Protein AF-A0A6C2UFB7-F1 (afdb_monomer_lite)

Structure (mmCIF, N/CA/C/O backbone):
data_AF-A0A6C2UFB7-F1
#
_entry.id   AF-A0A6C2UFB7-F1
#
loop_
_atom_site.group_PDB
_atom_site.id
_atom_site.type_symbol
_atom_site.label_atom_id
_atom_site.label_alt_id
_atom_site.label_comp_id
_atom_site.label_asym_id
_atom_site.label_entity_id
_atom_site.label_seq_id
_atom_site.pdbx_PDB_ins_code
_atom_site.Cartn_x
_atom_site.Cartn_y
_atom_site.Cartn_z
_atom_site.occupancy
_atom_site.B_iso_or_equiv
_atom_site.auth_seq_id
_atom_site.auth_comp_id
_atom_site.auth_asym_id
_atom_site.auth_atom_id
_atom_site.pdbx_PDB_model_num
ATOM 1 N N . MET A 1 1 ? -5.074 34.646 32.928 1.00 31.89 1 MET A N 1
ATOM 2 C CA . MET A 1 1 ? -4.942 34.292 31.498 1.00 31.89 1 MET A CA 1
ATOM 3 C C . MET A 1 1 ? -4.845 32.778 31.393 1.00 31.89 1 MET A C 1
ATOM 5 O O . MET A 1 1 ? -3.862 32.222 31.859 1.00 31.89 1 MET A O 1
ATOM 9 N N . ARG A 1 2 ? -5.889 32.098 30.902 1.00 26.58 2 ARG A N 1
ATOM 10 C CA . ARG A 1 2 ? -5.865 30.643 30.680 1.00 26.58 2 ARG A CA 1
ATOM 11 C C . ARG A 1 2 ? -5.324 30.384 29.274 1.00 26.58 2 ARG A C 1
ATOM 13 O O . ARG A 1 2 ? -5.987 30.737 28.301 1.00 26.58 2 ARG A O 1
ATOM 20 N N . SER A 1 3 ? -4.133 29.805 29.176 1.00 24.70 3 SER A N 1
ATOM 21 C CA . SER A 1 3 ? -3.568 29.304 27.924 1.00 24.70 3 SER A CA 1
ATOM 22 C C . SER A 1 3 ? -4.479 28.207 27.365 1.00 24.70 3 SER A C 1
ATOM 24 O O . SER A 1 3 ? -4.673 27.167 27.989 1.00 24.70 3 SER A O 1
ATOM 26 N N . HIS A 1 4 ? -5.093 28.454 26.210 1.00 28.92 4 HIS A N 1
ATOM 27 C CA . HIS A 1 4 ? -5.853 27.437 25.487 1.00 28.92 4 HIS A CA 1
ATOM 28 C C . HIS A 1 4 ? -4.870 26.681 24.590 1.00 28.92 4 HIS A C 1
ATOM 30 O O . HIS A 1 4 ? -4.412 27.208 23.578 1.00 28.92 4 HIS A O 1
ATOM 36 N N . LEU A 1 5 ? -4.492 25.469 25.000 1.00 26.55 5 LEU A N 1
ATOM 37 C CA . LEU A 1 5 ? -3.708 24.547 24.179 1.00 26.55 5 LEU A CA 1
ATOM 38 C C . LEU A 1 5 ? -4.599 24.030 23.041 1.00 26.55 5 LEU A C 1
ATOM 40 O O . LEU A 1 5 ? -5.585 23.333 23.282 1.00 26.55 5 LEU A O 1
ATOM 44 N N . ALA A 1 6 ? -4.262 24.389 21.802 1.00 26.56 6 ALA A N 1
ATOM 45 C CA . ALA A 1 6 ? -4.861 23.790 20.617 1.00 26.56 6 ALA A CA 1
ATOM 46 C C . ALA A 1 6 ? -4.548 22.285 20.596 1.00 26.56 6 ALA A C 1
ATOM 48 O O . ALA A 1 6 ? -3.417 21.868 20.844 1.00 26.56 6 ALA A O 1
ATOM 49 N N . SER A 1 7 ? -5.565 21.470 20.332 1.00 32.34 7 SER A N 1
ATOM 50 C CA . SER A 1 7 ? -5.446 20.011 20.311 1.00 32.34 7 SER A CA 1
ATOM 51 C C . SER A 1 7 ? -5.212 19.548 18.881 1.00 32.34 7 SER A C 1
ATOM 53 O O . SER A 1 7 ? -6.069 19.743 18.024 1.00 32.34 7 SER A O 1
ATOM 55 N N . VAL A 1 8 ? -4.054 18.947 18.613 1.00 30.77 8 VAL A N 1
ATOM 56 C CA . VAL A 1 8 ? -3.734 18.361 17.306 1.00 30.77 8 VAL A CA 1
ATOM 57 C C . VAL A 1 8 ? -4.047 16.869 17.370 1.00 30.77 8 VAL A C 1
ATOM 59 O O . VAL A 1 8 ? -3.388 16.131 18.099 1.00 30.77 8 VAL A O 1
ATOM 62 N N . LEU A 1 9 ? -5.064 16.424 16.631 1.00 32.81 9 LEU A N 1
ATOM 63 C CA . LEU A 1 9 ? -5.302 15.003 16.385 1.00 32.81 9 LEU A CA 1
ATOM 64 C C . LEU A 1 9 ? -4.500 14.601 15.145 1.00 32.81 9 LEU A C 1
ATOM 66 O O . LEU A 1 9 ? -4.899 14.880 14.020 1.00 32.81 9 LEU A O 1
ATOM 70 N N . GLU A 1 10 ? -3.355 13.955 15.339 1.00 32.19 10 GLU A N 1
ATOM 71 C CA . GLU A 1 10 ? -2.548 13.467 14.222 1.00 32.19 10 GLU A CA 1
ATOM 72 C C . GLU A 1 10 ? -3.034 12.073 13.794 1.00 32.19 10 GLU A C 1
ATOM 74 O O . GLU A 1 10 ? -2.618 11.050 14.339 1.00 32.19 10 GLU A O 1
ATOM 79 N N . LEU A 1 11 ? -3.937 12.023 12.813 1.00 34.50 11 LEU A N 1
ATOM 80 C CA . LEU A 1 11 ? -4.310 10.772 12.153 1.00 34.50 11 LEU A CA 1
ATOM 81 C C . LEU A 1 11 ? -3.267 10.421 11.096 1.00 34.50 11 LEU A C 1
ATOM 83 O O . LEU A 1 11 ? -3.132 11.094 10.075 1.00 34.50 11 LEU A O 1
ATOM 87 N N . ARG A 1 12 ? -2.516 9.345 11.338 1.00 39.00 12 ARG A N 1
ATOM 88 C CA . ARG A 1 12 ? -1.539 8.828 10.375 1.00 39.00 12 ARG A CA 1
ATOM 89 C C . ARG A 1 12 ? -2.189 7.799 9.462 1.00 39.00 12 ARG A C 1
ATOM 91 O O . ARG A 1 12 ? -2.199 6.606 9.764 1.00 39.00 12 ARG A O 1
ATOM 98 N N . PHE A 1 13 ? -2.680 8.264 8.319 1.00 36.12 13 PHE A N 1
ATOM 99 C CA . PHE A 1 13 ? -3.047 7.386 7.212 1.00 36.12 13 PHE A CA 1
ATOM 100 C C . PHE A 1 13 ? -1.783 6.913 6.493 1.00 36.12 13 PHE A C 1
ATOM 102 O O . PHE A 1 13 ? -0.879 7.695 6.197 1.00 36.12 13 PHE A O 1
ATOM 109 N N . HIS A 1 14 ? -1.701 5.615 6.229 1.00 41.59 14 HIS A N 1
ATOM 110 C CA . HIS A 1 14 ? -0.555 5.013 5.562 1.00 41.59 14 HIS A CA 1
ATOM 111 C C . HIS A 1 14 ? -0.976 4.612 4.149 1.00 41.59 14 HIS A C 1
ATOM 113 O O . HIS A 1 14 ? -1.884 3.806 3.994 1.00 41.59 14 HIS A O 1
ATOM 119 N N . SER A 1 15 ? -0.340 5.193 3.129 1.00 33.25 15 SER A N 1
ATOM 120 C CA . SER A 1 15 ? -0.584 4.867 1.716 1.00 33.25 15 SER A CA 1
ATOM 121 C C . SER A 1 15 ? 0.399 3.802 1.224 1.00 33.25 15 SER A C 1
ATOM 123 O O . SER A 1 15 ? 1.555 3.789 1.642 1.00 33.25 15 SER A O 1
ATOM 125 N N . LEU A 1 16 ? -0.019 2.947 0.286 1.00 41.50 16 LEU A N 1
ATOM 126 C CA . LEU A 1 16 ? 0.893 2.044 -0.433 1.00 41.50 16 LEU A CA 1
ATOM 127 C C . LEU A 1 16 ? 1.878 2.786 -1.337 1.00 41.50 16 LEU A C 1
ATOM 129 O O . LEU A 1 16 ? 2.967 2.273 -1.589 1.00 41.50 16 LEU A O 1
ATOM 133 N N . GLN A 1 17 ? 1.552 4.007 -1.780 1.00 34.41 17 GLN A N 1
ATOM 134 C CA . GLN A 1 17 ? 2.517 4.845 -2.503 1.00 34.41 17 GLN A CA 1
ATOM 135 C C . GLN A 1 17 ? 3.747 5.134 -1.646 1.00 34.41 17 GLN A C 1
ATOM 137 O O . GLN A 1 17 ? 4.841 5.246 -2.187 1.00 34.41 17 GLN A O 1
ATOM 142 N N . ASN A 1 18 ? 3.609 5.144 -0.319 1.00 31.91 18 ASN A N 1
ATOM 143 C CA . ASN A 1 18 ? 4.726 5.371 0.583 1.00 31.91 18 ASN A CA 1
ATOM 144 C C . ASN A 1 18 ? 5.717 4.198 0.602 1.00 31.91 18 ASN A C 1
ATOM 146 O O . ASN A 1 18 ? 6.882 4.440 0.845 1.00 31.91 18 ASN A O 1
ATOM 150 N N . ALA A 1 19 ? 5.364 2.959 0.247 1.00 31.28 19 ALA A N 1
ATOM 151 C CA . ALA A 1 19 ? 6.396 1.916 0.112 1.00 31.28 19 ALA A CA 1
ATOM 152 C C . ALA A 1 19 ? 7.361 2.195 -1.067 1.00 31.28 19 ALA A C 1
ATOM 154 O O . ALA A 1 19 ? 8.543 1.857 -1.000 1.00 31.28 19 ALA A O 1
ATOM 155 N N . ALA A 1 20 ? 6.879 2.877 -2.115 1.00 29.92 20 ALA A N 1
ATOM 156 C CA . ALA A 1 20 ? 7.702 3.359 -3.226 1.00 29.92 20 ALA A CA 1
ATOM 157 C C . ALA A 1 20 ? 8.306 4.759 -2.970 1.00 29.92 20 ALA A C 1
ATOM 159 O O . ALA A 1 20 ? 9.407 5.033 -3.435 1.00 29.92 20 ALA A O 1
ATOM 160 N N . CYS A 1 21 ? 7.618 5.629 -2.218 1.00 26.38 21 CYS A N 1
ATOM 161 C CA . CYS A 1 21 ? 7.988 7.037 -2.019 1.00 26.38 21 CYS A CA 1
ATOM 162 C C . CYS A 1 21 ? 8.807 7.310 -0.737 1.00 26.38 21 CYS A C 1
ATOM 164 O O . CYS A 1 21 ? 9.630 8.222 -0.736 1.00 26.38 21 CYS A O 1
ATOM 166 N N . VAL A 1 22 ? 8.692 6.482 0.316 1.00 30.08 22 VAL A N 1
ATOM 167 C CA . VAL A 1 22 ? 9.412 6.648 1.611 1.00 30.08 22 VAL A CA 1
ATOM 168 C C . VAL A 1 22 ? 10.928 6.597 1.447 1.00 30.08 22 VAL A C 1
ATOM 170 O O . VAL A 1 22 ? 11.661 7.092 2.294 1.00 30.08 22 VAL A O 1
ATOM 173 N N . LYS A 1 23 ? 11.421 6.061 0.330 1.00 35.19 23 LYS A N 1
ATOM 174 C CA . LYS A 1 23 ? 12.850 6.043 -0.002 1.00 35.19 23 LYS A CA 1
ATOM 175 C C . LYS A 1 23 ? 13.367 7.380 -0.560 1.00 35.19 23 LYS A C 1
ATOM 177 O O . LYS A 1 23 ? 14.571 7.526 -0.729 1.00 35.19 23 LYS A O 1
ATOM 182 N N . SER A 1 24 ? 12.483 8.346 -0.833 1.00 25.88 24 SER A N 1
ATOM 183 C CA . SER A 1 24 ? 12.812 9.669 -1.391 1.00 25.88 24 SER A CA 1
ATOM 184 C C . SER A 1 24 ? 12.579 10.847 -0.432 1.00 25.88 24 SER A C 1
ATOM 186 O O . SER A 1 24 ? 13.078 11.945 -0.686 1.00 25.88 24 SER A O 1
ATOM 188 N N . ASP A 1 25 ? 11.878 10.624 0.686 1.00 25.19 25 ASP A N 1
ATOM 189 C CA . ASP A 1 25 ? 11.476 11.686 1.621 1.00 25.19 25 ASP A CA 1
ATOM 190 C C . ASP A 1 25 ? 12.668 12.360 2.343 1.00 25.19 25 ASP A C 1
ATOM 192 O O . ASP A 1 25 ? 12.552 13.507 2.784 1.00 25.19 25 ASP A O 1
ATOM 196 N N . ASP A 1 26 ? 13.843 11.719 2.386 1.00 28.55 26 ASP A N 1
ATOM 197 C CA . ASP A 1 26 ? 15.049 12.251 3.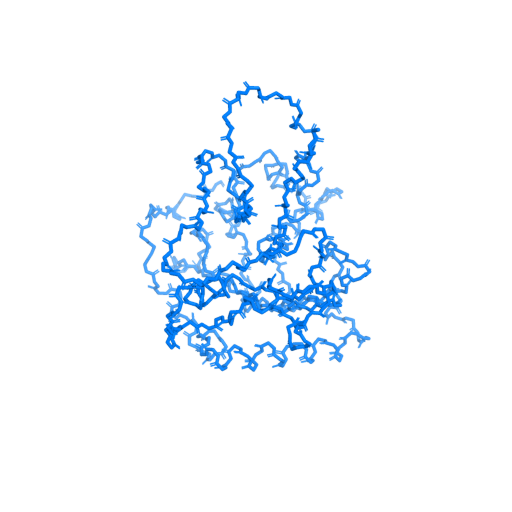047 1.00 28.55 26 ASP A CA 1
ATOM 198 C C . ASP A 1 26 ? 15.767 13.383 2.284 1.00 28.55 26 ASP A C 1
ATOM 200 O O . ASP A 1 26 ? 16.648 14.033 2.844 1.00 28.55 26 ASP A O 1
ATOM 204 N N . LEU A 1 27 ? 15.380 13.703 1.042 1.00 27.89 27 LEU A N 1
ATOM 205 C CA . LEU A 1 27 ? 15.993 14.813 0.288 1.00 27.89 27 LEU A CA 1
ATOM 206 C C . LEU A 1 27 ? 15.242 16.150 0.420 1.00 27.89 27 LEU A C 1
ATOM 208 O O . LEU A 1 27 ? 15.863 17.210 0.332 1.00 27.89 27 LEU A O 1
ATOM 212 N N . ASN A 1 28 ? 13.931 16.134 0.683 1.00 25.06 28 ASN A N 1
ATOM 213 C CA . ASN A 1 28 ? 13.095 17.347 0.670 1.00 25.06 28 ASN A CA 1
ATOM 214 C C . ASN A 1 28 ? 12.938 18.036 2.037 1.00 25.06 28 ASN A C 1
ATOM 216 O O . ASN A 1 28 ? 12.480 19.179 2.102 1.00 25.06 28 ASN A O 1
ATOM 220 N N . SER A 1 29 ? 13.338 17.387 3.133 1.00 25.09 29 SER A N 1
ATOM 221 C CA . SER A 1 29 ? 13.209 17.942 4.490 1.00 25.09 29 SER A CA 1
ATOM 222 C C . SER A 1 29 ? 14.189 19.091 4.792 1.00 25.09 29 SER A C 1
ATOM 224 O O . SER A 1 29 ? 14.026 19.789 5.791 1.00 25.09 29 SER A O 1
ATOM 226 N N . SER A 1 30 ? 15.164 19.352 3.913 1.00 24.92 30 SER A N 1
ATOM 227 C CA . SER A 1 30 ? 16.234 20.336 4.141 1.00 24.92 30 SER A CA 1
ATOM 228 C C . SER A 1 30 ? 15.943 21.771 3.661 1.00 24.92 30 SER A C 1
ATOM 230 O O . SER A 1 30 ? 16.747 22.660 3.936 1.00 24.92 30 SER A O 1
ATOM 232 N N . ILE A 1 31 ? 14.812 22.051 2.986 1.00 26.14 31 ILE A N 1
ATOM 233 C CA . ILE A 1 31 ? 14.630 23.335 2.261 1.00 26.14 31 ILE A CA 1
ATOM 234 C C . ILE A 1 31 ? 13.503 24.256 2.775 1.00 26.14 31 ILE A C 1
ATOM 236 O O . ILE A 1 31 ? 13.521 25.449 2.482 1.00 26.14 31 ILE A O 1
ATOM 240 N N . SER A 1 32 ? 12.564 23.816 3.616 1.00 24.12 32 SER A N 1
ATOM 241 C CA . SER A 1 32 ? 11.437 24.684 4.013 1.00 24.12 32 SER A CA 1
ATOM 242 C C . SER A 1 32 ? 11.531 25.205 5.451 1.00 24.12 32 SER A C 1
ATOM 244 O O . SER A 1 32 ? 10.769 24.799 6.325 1.00 24.12 32 SER A O 1
ATOM 246 N N . SER A 1 33 ? 12.415 26.178 5.694 1.00 25.02 33 SER A N 1
ATOM 247 C CA . SER A 1 33 ? 12.250 27.106 6.821 1.00 25.02 33 SER A CA 1
ATOM 248 C C . SER A 1 33 ? 12.234 28.544 6.304 1.00 25.02 33 SER A C 1
ATOM 250 O O . SER A 1 33 ? 13.261 29.055 5.866 1.00 25.02 33 SER A O 1
ATOM 252 N N . ARG A 1 34 ? 11.054 29.188 6.315 1.00 23.39 34 ARG A N 1
ATOM 253 C CA . ARG A 1 34 ? 10.839 30.620 6.624 1.00 23.39 34 ARG A CA 1
ATOM 254 C C . ARG A 1 34 ? 9.425 31.099 6.258 1.00 23.39 34 ARG A C 1
ATOM 256 O O . ARG A 1 34 ? 9.029 31.070 5.104 1.00 23.39 34 ARG A O 1
ATOM 263 N N . ARG A 1 35 ? 8.800 31.698 7.281 1.00 24.16 35 ARG A N 1
ATOM 264 C CA . ARG A 1 35 ? 7.816 32.802 7.290 1.00 24.16 35 ARG A CA 1
ATOM 265 C C . ARG A 1 35 ? 6.425 32.579 6.681 1.00 24.16 35 ARG A C 1
ATOM 267 O O . ARG A 1 35 ? 6.260 32.479 5.477 1.00 24.16 35 ARG A O 1
ATOM 274 N N . SER A 1 36 ? 5.418 32.786 7.530 1.00 22.95 36 SER A N 1
ATOM 275 C CA . SE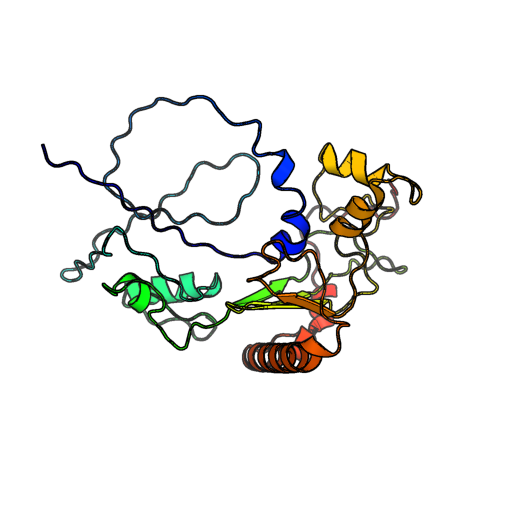R A 1 36 ? 4.267 33.639 7.214 1.00 22.95 36 SER A CA 1
ATOM 276 C C . SER A 1 36 ? 3.594 34.086 8.513 1.00 22.95 36 SER A C 1
ATOM 278 O O . SER A 1 36 ? 3.205 33.269 9.342 1.00 22.95 36 SER A O 1
ATOM 280 N N . SER A 1 37 ? 3.509 35.400 8.692 1.00 24.91 37 SER A N 1
ATOM 281 C CA . SER A 1 37 ? 2.702 36.094 9.690 1.00 24.91 37 SER A CA 1
ATOM 282 C C . SER A 1 37 ? 1.439 36.612 9.007 1.00 24.91 37 SER A C 1
ATOM 284 O O . SER A 1 37 ? 1.533 37.452 8.117 1.00 24.91 37 SER A O 1
ATOM 286 N N . SER A 1 38 ? 0.271 36.135 9.431 1.00 20.77 38 SER A N 1
ATOM 287 C CA . SER A 1 38 ? -1.018 36.819 9.267 1.00 20.77 38 SER A CA 1
ATOM 288 C C . SER A 1 38 ? -1.990 36.293 10.325 1.00 20.77 38 SER A C 1
ATOM 290 O O . SER A 1 38 ? -2.096 35.091 10.553 1.00 20.77 38 SER A O 1
ATOM 292 N N . VAL A 1 39 ? -2.609 37.224 11.047 1.00 24.53 39 VAL A N 1
ATOM 293 C CA . VAL A 1 39 ? -3.497 36.978 12.185 1.00 24.53 39 VAL A CA 1
ATOM 294 C C . VAL A 1 39 ? -4.908 36.751 11.651 1.00 24.53 39 VAL A C 1
ATOM 296 O O . VAL A 1 39 ? -5.508 37.674 11.113 1.00 24.53 39 VAL A O 1
ATOM 299 N N . TYR A 1 40 ? -5.429 35.538 11.825 1.00 20.83 40 TYR A N 1
ATOM 300 C CA . TYR A 1 40 ? -6.863 35.252 11.841 1.00 20.83 40 TYR A CA 1
ATOM 301 C C . TYR A 1 40 ? -7.140 34.357 13.051 1.00 20.83 40 TYR A C 1
ATOM 303 O O . TYR A 1 40 ? -6.557 33.285 13.203 1.00 20.83 40 TYR A O 1
ATOM 311 N N . GLU A 1 41 ? -7.975 34.853 13.956 1.00 23.55 41 GLU A N 1
ATOM 312 C CA . GLU A 1 41 ? -8.304 34.223 15.231 1.00 23.55 41 GLU A CA 1
ATOM 313 C C . GLU A 1 41 ? -9.334 33.103 15.002 1.00 23.55 41 GLU A C 1
ATOM 315 O O . GLU A 1 41 ? -10.527 33.356 14.851 1.00 23.55 41 GLU A O 1
ATOM 320 N N . ALA A 1 42 ? -8.865 31.851 14.937 1.00 24.14 42 ALA A N 1
ATOM 321 C CA . ALA A 1 42 ? -9.701 30.654 14.852 1.00 24.14 42 ALA A CA 1
ATOM 322 C C . ALA A 1 42 ? -9.659 29.874 16.181 1.00 24.14 42 ALA A C 1
ATOM 324 O O . ALA A 1 42 ? -8.592 29.511 16.680 1.00 24.14 42 ALA A O 1
ATOM 325 N N . ARG A 1 43 ? -10.840 29.635 16.767 1.00 23.48 43 ARG A N 1
ATOM 326 C CA . ARG A 1 43 ? -11.076 28.796 17.962 1.00 23.48 43 ARG A CA 1
ATOM 327 C C . ARG A 1 43 ? -10.757 27.309 17.675 1.00 23.48 43 ARG A C 1
ATOM 329 O O . ARG A 1 43 ? -10.698 26.938 16.505 1.00 23.48 43 ARG A O 1
ATOM 336 N N . PRO A 1 44 ? -10.504 26.460 18.698 1.00 27.97 44 PRO A N 1
ATOM 337 C CA . PRO A 1 44 ? -9.764 25.207 18.523 1.00 27.97 44 PRO A CA 1
ATOM 338 C C . PRO A 1 44 ? -10.531 24.198 17.658 1.00 27.97 44 PRO A C 1
ATOM 340 O O . PRO A 1 44 ? -11.551 23.660 18.078 1.00 27.97 44 PRO A O 1
ATOM 343 N N . GLY A 1 45 ? -10.015 23.948 16.454 1.00 28.61 45 GLY A N 1
ATOM 344 C CA . GLY A 1 45 ? -10.497 22.931 15.523 1.00 28.61 45 GLY A CA 1
ATOM 345 C C . GLY A 1 45 ? -9.606 21.689 15.537 1.00 28.61 45 GLY A C 1
ATOM 346 O O . GLY A 1 45 ? -8.386 21.788 15.662 1.00 28.61 45 GLY A O 1
ATOM 347 N N . VAL A 1 46 ? -10.223 20.515 15.397 1.00 34.38 46 VAL A N 1
ATOM 348 C CA . VAL A 1 46 ? -9.527 19.251 15.130 1.00 34.38 46 VAL A CA 1
ATOM 349 C C . VAL A 1 46 ? -9.059 19.278 13.675 1.00 34.38 46 VAL A C 1
ATOM 351 O O . VAL A 1 46 ? -9.873 19.331 12.757 1.00 34.38 46 VAL A O 1
ATOM 354 N N . VAL A 1 47 ? -7.745 19.273 13.454 1.00 27.66 47 VAL A N 1
ATOM 355 C CA . VAL A 1 47 ? -7.159 19.277 12.106 1.00 27.66 47 VAL A CA 1
ATOM 356 C C . VAL A 1 47 ? -6.994 17.838 11.627 1.00 27.66 47 VAL A C 1
ATOM 358 O O . VAL A 1 47 ? -6.184 17.096 12.172 1.00 27.66 47 VAL A O 1
ATOM 361 N N . PHE A 1 48 ? -7.732 17.455 10.587 1.00 29.62 48 PHE A N 1
ATOM 362 C CA . PHE A 1 48 ? -7.479 16.230 9.830 1.00 29.62 48 PHE A CA 1
ATOM 363 C C . PHE A 1 48 ? -6.568 16.576 8.646 1.00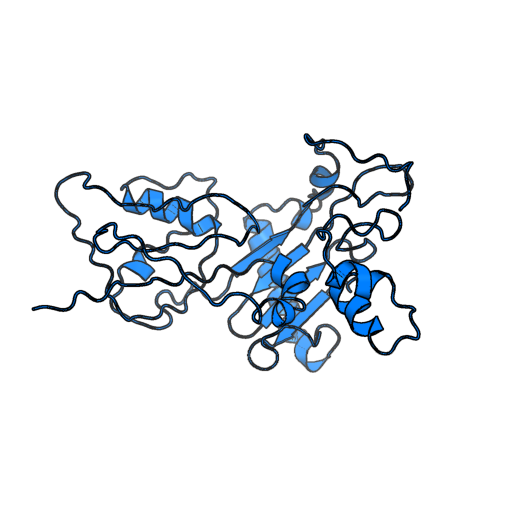 29.62 48 PHE A C 1
ATOM 365 O O . PHE A 1 48 ? -6.898 17.458 7.858 1.00 29.62 48 PHE A O 1
ATOM 372 N N . SER A 1 49 ? -5.424 15.901 8.513 1.00 23.08 49 SER A N 1
ATOM 373 C CA . SER A 1 49 ? -4.555 16.027 7.337 1.00 23.08 49 SER A CA 1
ATOM 374 C C . SER A 1 49 ? -4.737 14.799 6.448 1.00 23.08 49 SER A C 1
ATOM 376 O O . SER A 1 49 ? -4.509 13.673 6.890 1.00 23.08 49 SER A O 1
ATOM 378 N N . PHE A 1 50 ? -5.166 15.014 5.205 1.00 25.91 50 PHE A N 1
ATOM 379 C CA . PHE A 1 50 ? -5.281 13.980 4.177 1.00 25.91 50 PHE A CA 1
ATOM 380 C C . PHE A 1 50 ? -4.227 14.228 3.091 1.00 25.91 50 PHE A C 1
ATOM 382 O O . PHE A 1 50 ? -3.991 15.372 2.726 1.00 25.91 50 PHE A O 1
ATOM 389 N N . VAL A 1 51 ? -3.593 13.134 2.647 1.00 25.83 51 VAL A N 1
ATOM 390 C CA . VAL A 1 51 ? -2.643 12.950 1.526 1.00 25.83 51 VAL A CA 1
ATOM 391 C C . VAL A 1 51 ? -1.981 14.213 0.942 1.00 25.83 51 VAL A C 1
ATOM 393 O O . VAL A 1 51 ? -2.614 15.059 0.319 1.00 25.83 51 VAL A O 1
ATOM 396 N N . SER A 1 52 ? -0.649 14.249 1.049 1.00 26.23 52 SER A N 1
ATOM 397 C CA . SER A 1 52 ? 0.235 15.230 0.412 1.00 26.23 52 SER A CA 1
ATOM 398 C C . SER A 1 52 ? 0.118 15.185 -1.119 1.00 26.23 52 SER A C 1
ATOM 400 O O . SER A 1 52 ? 0.548 14.220 -1.748 1.00 26.23 52 SER A O 1
ATOM 402 N N . ILE A 1 53 ? -0.444 16.240 -1.711 1.00 26.61 53 ILE A N 1
ATOM 403 C CA . ILE A 1 53 ? -0.270 16.605 -3.123 1.00 26.61 53 ILE A CA 1
ATOM 404 C C . ILE A 1 53 ? 0.662 17.824 -3.129 1.00 26.61 53 ILE A C 1
ATOM 406 O O . ILE A 1 53 ? 0.347 18.817 -2.462 1.00 26.61 53 ILE A O 1
ATOM 410 N N . PRO A 1 54 ? 1.804 17.810 -3.839 1.00 31.20 54 PRO A N 1
ATOM 411 C CA . PRO A 1 54 ? 2.599 19.013 -3.974 1.00 31.20 54 PRO A CA 1
ATOM 412 C C . PRO A 1 54 ? 1.877 19.979 -4.918 1.00 31.20 54 PRO A C 1
ATOM 414 O O . PRO A 1 54 ? 1.466 19.623 -6.017 1.00 31.20 54 PRO A O 1
ATOM 417 N N . ASN A 1 55 ? 1.806 21.230 -4.473 1.00 29.41 55 ASN A N 1
ATOM 418 C CA . ASN A 1 55 ? 1.298 22.421 -5.151 1.00 29.41 55 ASN A CA 1
ATOM 419 C C . ASN A 1 55 ? -0.212 22.693 -5.111 1.00 29.41 55 ASN A C 1
ATOM 421 O O . ASN A 1 55 ? -1.020 22.112 -5.823 1.00 29.41 55 ASN A O 1
ATOM 425 N N . LYS A 1 56 ? -0.498 23.775 -4.370 1.00 28.58 56 LYS A N 1
ATOM 426 C CA . LYS A 1 56 ? -1.632 24.693 -4.501 1.00 28.58 56 LYS A CA 1
ATOM 427 C C . LYS A 1 56 ? -3.005 24.038 -4.429 1.00 28.58 56 LYS A C 1
ATOM 429 O O . LYS A 1 56 ? -3.636 23.870 -5.455 1.00 28.58 56 LYS A O 1
ATOM 434 N N . LEU A 1 57 ? -3.516 23.865 -3.213 1.00 25.30 57 LEU A N 1
ATOM 435 C CA . LEU A 1 57 ? -4.903 24.186 -2.869 1.00 25.30 57 LEU A CA 1
ATOM 436 C C . LEU A 1 57 ? -4.946 24.515 -1.369 1.00 25.30 57 LEU A C 1
ATOM 438 O O . LEU A 1 57 ? -4.444 23.774 -0.528 1.00 25.30 57 LEU A O 1
ATOM 442 N N . SER A 1 58 ? -5.452 25.706 -1.064 1.00 27.95 58 SER A N 1
ATOM 443 C CA . SER A 1 58 ? -5.666 26.243 0.279 1.00 27.95 58 SER A CA 1
ATOM 444 C C . SER A 1 58 ? -6.552 25.317 1.114 1.00 27.95 58 SER A C 1
ATOM 446 O O . SER A 1 58 ? -7.539 24.789 0.607 1.00 27.95 58 SER A O 1
ATOM 448 N N . GLY A 1 59 ? -6.188 25.143 2.387 1.00 24.55 59 GLY A N 1
ATOM 449 C CA . GLY A 1 59 ? -6.802 24.192 3.310 1.00 24.55 59 GLY A CA 1
ATOM 450 C C . GLY A 1 59 ? -8.318 24.329 3.451 1.00 24.55 59 GLY A C 1
ATOM 451 O O . GLY A 1 59 ? -8.857 25.430 3.539 1.00 24.55 59 GLY A O 1
ATOM 452 N N . ILE A 1 60 ? -8.987 23.180 3.520 1.00 22.97 60 ILE A N 1
ATOM 453 C CA . ILE A 1 60 ? -10.391 23.057 3.910 1.00 22.97 60 ILE A CA 1
ATOM 454 C C . ILE A 1 60 ? -10.396 22.538 5.350 1.00 22.97 60 ILE A C 1
ATOM 456 O O . ILE A 1 60 ? -9.960 21.419 5.614 1.00 22.97 60 ILE A O 1
ATOM 460 N N . GLY A 1 61 ? -10.834 23.376 6.289 1.00 23.48 61 GLY A N 1
ATOM 461 C CA . GLY A 1 61 ? -11.079 22.985 7.676 1.00 23.48 61 GLY A CA 1
ATOM 462 C C . GLY A 1 61 ? -12.504 22.459 7.830 1.00 23.48 61 GLY A C 1
ATOM 463 O O . GLY A 1 61 ? -13.447 23.115 7.394 1.00 23.48 61 GLY A O 1
ATOM 464 N N . LEU A 1 62 ? -12.668 21.292 8.454 1.00 27.69 62 LEU A N 1
ATOM 465 C CA . LEU A 1 62 ? -13.979 20.784 8.849 1.00 27.69 62 LEU A CA 1
ATOM 466 C C . LEU A 1 62 ? -14.322 21.363 10.231 1.00 27.69 62 LEU A C 1
ATOM 468 O O . LEU A 1 62 ? -13.685 21.021 11.226 1.00 27.69 62 LEU A O 1
ATOM 472 N N . ALA A 1 63 ? -15.299 22.265 10.291 1.00 26.38 63 ALA A N 1
ATOM 473 C CA . ALA A 1 63 ? -15.896 22.728 11.539 1.00 26.38 63 ALA A CA 1
ATOM 474 C C . ALA A 1 63 ? -17.202 21.957 11.766 1.00 26.38 63 ALA A C 1
ATOM 476 O O . ALA A 1 63 ? -18.092 21.987 10.918 1.00 26.38 63 ALA A O 1
ATOM 477 N N . ALA A 1 64 ? -17.313 21.259 12.897 1.00 26.98 64 ALA A N 1
ATOM 478 C CA . ALA A 1 64 ? -18.590 20.723 13.352 1.00 26.98 64 ALA A CA 1
ATOM 479 C C . ALA A 1 64 ? -19.436 21.890 13.889 1.00 26.98 64 ALA A C 1
ATOM 481 O O . ALA A 1 64 ? -19.001 22.592 14.804 1.00 26.98 64 ALA A O 1
ATOM 482 N N . TYR A 1 65 ? -20.609 22.116 13.299 1.00 24.94 65 TYR A N 1
ATOM 483 C CA . TYR A 1 65 ? -21.607 23.067 13.791 1.00 24.94 65 TYR A CA 1
ATOM 484 C C . TYR A 1 65 ? -22.704 22.329 14.563 1.00 24.94 65 TYR A C 1
ATOM 486 O O . TYR A 1 65 ? -23.003 21.174 14.267 1.00 24.94 65 TYR A O 1
ATOM 494 N N . GLU A 1 66 ? -23.282 23.015 15.553 1.00 31.00 66 GLU A N 1
ATOM 495 C CA . GLU A 1 66 ? -24.414 22.545 16.356 1.00 31.00 66 GLU A CA 1
ATOM 496 C C . GLU A 1 66 ? -25.587 22.113 15.471 1.00 31.00 66 GLU A C 1
ATOM 498 O O . GLU A 1 66 ? -26.203 22.929 14.784 1.00 31.00 66 GLU A O 1
ATOM 503 N N . VAL A 1 67 ? -25.930 20.830 15.549 1.00 30.36 67 VAL A N 1
ATOM 504 C CA . VAL A 1 67 ? -27.226 20.303 15.129 1.00 30.36 67 VAL A CA 1
ATOM 505 C C . VAL A 1 67 ? -27.872 19.696 16.371 1.00 30.36 67 VAL A C 1
ATOM 507 O O . VAL A 1 67 ? -27.519 18.596 16.775 1.00 30.36 67 VAL A O 1
ATOM 510 N N . GLY A 1 68 ? -28.803 20.433 16.980 1.00 30.86 68 GLY A N 1
ATOM 511 C CA . GLY A 1 68 ? -29.716 19.916 18.003 1.00 30.86 68 GLY A CA 1
ATOM 512 C C . GLY A 1 68 ? -29.122 19.729 19.405 1.00 30.86 68 GLY A C 1
ATOM 513 O O . GLY A 1 68 ? -27.971 19.352 19.600 1.00 30.86 68 GLY A O 1
ATOM 514 N N . GLU A 1 69 ? -29.934 20.020 20.419 1.00 40.97 69 GLU A N 1
ATOM 515 C CA . GLU A 1 69 ? -29.573 19.891 21.829 1.00 40.97 69 GLU A CA 1
ATOM 516 C C . GLU A 1 69 ? -29.124 18.457 22.179 1.00 40.97 69 GLU A C 1
ATOM 518 O O . GLU A 1 69 ? -29.877 17.503 21.992 1.00 40.97 69 GLU A O 1
ATOM 523 N N . LYS A 1 70 ? -27.934 18.353 22.797 1.00 41.75 70 LYS A N 1
ATOM 524 C CA . LYS A 1 70 ? -27.238 17.159 23.336 1.00 41.75 70 LYS A CA 1
ATOM 525 C C . LYS A 1 70 ? -26.289 16.419 22.381 1.00 41.75 70 LYS A C 1
ATOM 527 O O . LYS A 1 70 ? -26.572 15.294 22.011 1.00 41.75 70 LYS A O 1
ATOM 532 N N . THR A 1 71 ? -25.068 16.937 22.227 1.00 39.34 71 THR A N 1
ATOM 533 C CA . THR A 1 71 ? -23.825 16.159 22.450 1.00 39.34 71 THR A CA 1
ATOM 534 C C . THR A 1 71 ? -22.630 17.110 22.581 1.00 39.34 71 THR A C 1
ATOM 536 O O . THR A 1 71 ? -21.978 17.454 21.598 1.00 39.34 71 THR A O 1
ATOM 539 N N . HIS A 1 72 ? -22.283 17.528 23.802 1.00 46.47 72 HIS A N 1
ATOM 540 C CA . HIS A 1 72 ? -20.939 18.055 24.056 1.00 46.47 72 HIS A CA 1
ATOM 541 C C . HIS A 1 72 ? -19.966 16.883 24.139 1.00 46.47 72 HIS A C 1
ATOM 543 O O . HIS A 1 72 ? -19.533 16.506 25.229 1.00 46.47 72 HIS A O 1
ATOM 549 N N . THR A 1 73 ? -19.632 16.276 23.003 1.00 54.75 73 THR A N 1
ATOM 550 C CA . THR A 1 73 ? -18.591 15.258 23.024 1.00 54.75 73 THR A CA 1
ATOM 551 C C . THR A 1 73 ? -17.229 15.921 22.939 1.00 54.75 73 THR A C 1
ATOM 553 O O . THR A 1 73 ? -16.720 16.237 21.867 1.00 54.75 73 THR A O 1
ATOM 556 N N . VAL A 1 74 ? -16.644 16.175 24.106 1.00 68.06 74 VAL A N 1
ATOM 557 C CA . VAL A 1 74 ? -15.302 16.744 24.210 1.00 68.06 74 VAL A CA 1
ATOM 558 C C . VAL A 1 74 ? -14.287 15.633 23.953 1.00 68.06 74 VAL A C 1
ATOM 560 O O . VAL A 1 74 ? -14.093 14.753 24.790 1.00 68.06 74 VAL A O 1
ATOM 563 N N . ILE A 1 75 ? -13.618 15.678 22.800 1.00 84.88 75 ILE A N 1
ATOM 564 C CA . ILE A 1 75 ? -12.443 14.837 22.547 1.00 84.88 75 ILE A CA 1
ATOM 565 C C . ILE A 1 75 ? -11.348 15.273 23.523 1.00 84.88 75 ILE A C 1
ATOM 567 O O . ILE A 1 75 ? -10.923 16.430 23.512 1.00 84.88 75 ILE A O 1
ATOM 571 N N . GLN A 1 76 ? -10.898 14.356 24.382 1.00 83.38 76 GLN A N 1
ATOM 572 C CA . GLN A 1 76 ? -9.885 14.688 25.381 1.00 83.38 76 GLN A CA 1
ATOM 573 C C . GLN A 1 76 ? -8.534 15.008 24.714 1.00 83.38 76 GLN A C 1
ATOM 575 O O . GLN A 1 76 ? -8.053 14.213 23.899 1.00 83.38 76 GLN A O 1
ATOM 580 N N . PRO A 1 77 ? -7.903 16.147 25.049 1.00 85.69 77 PRO A N 1
ATOM 581 C CA . PRO A 1 77 ? -6.610 16.530 24.493 1.00 85.69 77 PRO A CA 1
ATOM 582 C C . PRO A 1 77 ? -5.455 15.700 25.070 1.00 85.69 77 PRO A C 1
ATOM 584 O O . PRO A 1 77 ? -5.563 15.119 26.146 1.00 85.69 77 PRO A O 1
ATOM 587 N N . GLY A 1 78 ? -4.309 15.696 24.379 1.00 85.88 78 GLY A N 1
ATOM 588 C CA . GLY A 1 78 ? -3.045 15.158 24.910 1.00 85.88 78 GLY A CA 1
ATOM 589 C C . GLY A 1 78 ? -2.915 13.631 24.908 1.00 85.88 78 GLY A C 1
ATOM 590 O O . GLY A 1 78 ? -1.982 13.095 25.501 1.00 85.88 78 GLY A O 1
ATOM 591 N N . ARG A 1 79 ? -3.827 12.924 24.241 1.00 91.31 79 ARG A N 1
ATOM 592 C CA . ARG A 1 79 ? -3.833 11.461 24.152 1.00 91.31 79 ARG A CA 1
ATOM 593 C C . ARG A 1 79 ? -3.330 10.954 22.807 1.00 91.31 79 ARG A C 1
ATOM 595 O O . ARG A 1 79 ? -3.454 11.625 21.786 1.00 91.31 79 ARG A O 1
ATOM 602 N N . VAL A 1 80 ? -2.804 9.731 22.815 1.00 90.25 80 VAL A N 1
ATOM 603 C CA . VAL A 1 80 ? -2.328 9.037 21.611 1.00 90.25 80 VAL A CA 1
ATOM 604 C C . VAL A 1 80 ? -3.098 7.735 21.463 1.00 90.25 80 VAL A C 1
ATOM 606 O O . VAL A 1 80 ? -2.961 6.845 22.301 1.00 90.25 80 VAL A O 1
ATOM 609 N N . VAL A 1 81 ? -3.879 7.612 20.393 1.00 92.88 81 VAL A N 1
ATOM 610 C CA . VAL A 1 81 ? -4.575 6.373 20.020 1.00 92.88 81 VAL A CA 1
ATOM 611 C C . VAL A 1 81 ? -3.695 5.573 19.065 1.00 92.88 81 VAL A C 1
ATOM 613 O O . VAL A 1 81 ? -3.102 6.130 18.145 1.00 92.88 81 VAL A O 1
ATOM 616 N N . LYS A 1 82 ? -3.575 4.267 19.314 1.00 93.31 82 LYS A N 1
ATOM 617 C CA . LYS A 1 82 ? -2.743 3.333 18.538 1.00 93.31 82 LYS A CA 1
ATOM 618 C C . LYS A 1 82 ? -3.562 2.368 17.676 1.00 93.31 82 LYS A C 1
ATOM 620 O O . LYS A 1 82 ? -2.969 1.504 17.034 1.00 93.31 82 LYS A O 1
ATOM 625 N N . ASP A 1 83 ? -4.884 2.509 17.679 1.00 94.06 83 ASP A N 1
ATOM 626 C CA . ASP A 1 83 ? -5.794 1.707 16.864 1.00 94.06 83 ASP A CA 1
ATOM 627 C C . ASP A 1 83 ? -5.537 1.943 15.383 1.00 94.06 83 ASP A C 1
ATOM 629 O O . ASP A 1 83 ? -5.261 3.065 14.948 1.00 94.06 83 ASP A O 1
ATOM 633 N N . PHE A 1 84 ? -5.666 0.882 14.595 1.00 93.69 84 PHE A N 1
ATOM 634 C CA . PHE A 1 84 ? -5.666 1.024 13.150 1.00 93.69 84 PHE A CA 1
ATOM 635 C C . PHE A 1 84 ? -6.985 1.654 12.686 1.00 93.69 84 PHE A C 1
ATOM 637 O O . PHE A 1 84 ? -8.079 1.160 12.970 1.00 93.69 84 PHE A O 1
ATOM 644 N N . VAL A 1 85 ? -6.852 2.761 11.959 1.00 92.31 85 VAL A N 1
ATOM 645 C CA . VAL A 1 85 ? -7.937 3.458 11.265 1.00 92.31 85 VAL A CA 1
ATOM 646 C C .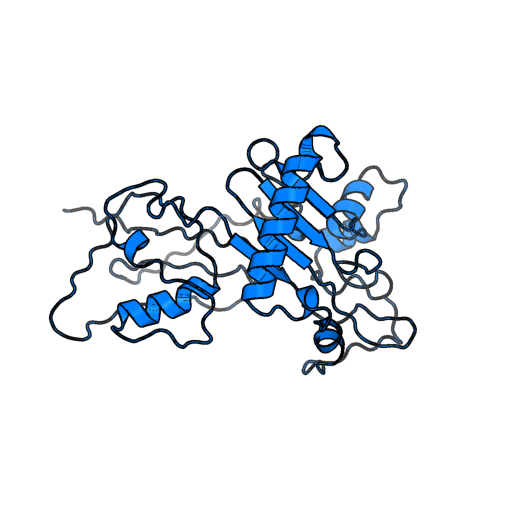 VAL A 1 85 ? -7.564 3.529 9.794 1.00 92.31 85 VAL A C 1
ATOM 648 O O . VAL A 1 85 ? -6.419 3.849 9.453 1.00 92.31 85 VAL A O 1
ATOM 651 N N . ASN A 1 86 ? -8.519 3.218 8.925 1.00 89.44 86 ASN A N 1
ATOM 652 C CA . ASN A 1 86 ? -8.335 3.272 7.483 1.00 89.44 86 ASN A CA 1
ATOM 653 C C . ASN A 1 86 ? -9.170 4.397 6.863 1.00 89.44 86 ASN A C 1
ATOM 655 O O . ASN A 1 86 ? -10.115 4.891 7.470 1.00 89.44 86 ASN A O 1
ATOM 659 N N . PHE A 1 87 ? -8.838 4.828 5.646 1.00 91.88 87 PHE A N 1
ATOM 660 C CA . PHE A 1 87 ? -9.581 5.914 4.995 1.00 91.88 87 PHE A CA 1
ATOM 661 C C . PHE A 1 87 ? -11.093 5.624 4.835 1.00 91.88 87 PHE A C 1
ATOM 663 O O . PHE A 1 87 ? -11.888 6.521 5.122 1.00 91.88 87 PHE A O 1
ATOM 670 N N . PRO A 1 88 ? -11.528 4.392 4.485 1.00 92.12 88 PRO A N 1
ATOM 671 C CA . PRO A 1 88 ? -12.952 4.052 4.426 1.00 92.12 88 PRO A CA 1
ATOM 672 C C . PRO A 1 88 ? -13.707 4.198 5.753 1.00 92.12 88 PRO A C 1
ATOM 674 O O . PRO A 1 88 ? -14.930 4.252 5.729 1.00 92.12 88 PRO A O 1
ATOM 677 N N . ASP A 1 89 ? -13.015 4.286 6.895 1.00 94.69 89 ASP A N 1
ATOM 678 C CA . ASP A 1 89 ? -13.636 4.454 8.213 1.00 94.69 89 ASP A CA 1
ATOM 679 C C . ASP A 1 89 ? -14.155 5.885 8.450 1.00 94.69 89 ASP A C 1
ATOM 681 O O . ASP A 1 89 ? -14.989 6.116 9.328 1.00 94.69 89 ASP A O 1
ATOM 685 N N . VAL A 1 90 ? -13.682 6.869 7.676 1.00 95.06 90 VAL A N 1
ATOM 686 C CA . VAL A 1 90 ? -14.052 8.285 7.849 1.00 95.06 90 VAL A CA 1
ATOM 687 C C . VAL A 1 90 ? -15.533 8.511 7.552 1.00 95.06 90 VAL A C 1
ATOM 689 O O . VAL A 1 90 ? -16.231 9.130 8.351 1.00 95.06 90 VAL A O 1
ATOM 692 N N . ALA A 1 91 ? -16.028 7.973 6.436 1.00 95.19 91 ALA A N 1
ATOM 693 C CA . ALA A 1 91 ? -17.423 8.126 6.033 1.00 95.19 91 ALA A CA 1
ATOM 694 C C . ALA A 1 91 ? -18.422 7.577 7.077 1.00 95.19 91 ALA A C 1
ATOM 696 O O . ALA A 1 91 ? -19.259 8.357 7.528 1.00 95.19 91 ALA A O 1
ATOM 697 N N . PRO A 1 92 ? -18.336 6.311 7.542 1.00 96.44 92 PRO A N 1
ATOM 698 C CA . PRO A 1 92 ? -19.239 5.803 8.575 1.00 96.44 92 PRO A CA 1
ATOM 699 C C . PRO A 1 92 ? -19.074 6.528 9.917 1.00 96.44 92 PRO A C 1
ATOM 701 O O . PRO A 1 92 ? -20.048 6.640 10.653 1.00 96.44 92 PRO A O 1
ATOM 704 N N . THR A 1 93 ? -17.892 7.080 10.222 1.00 94.94 93 THR A N 1
ATOM 705 C CA . THR A 1 93 ? -17.710 7.932 11.411 1.00 94.94 93 THR A CA 1
ATOM 706 C C . THR A 1 93 ? -18.521 9.223 11.305 1.00 94.94 93 THR A C 1
ATOM 708 O O . THR A 1 93 ? -19.156 9.625 12.274 1.00 94.94 93 THR A O 1
ATOM 711 N N . PHE A 1 94 ? -18.550 9.872 10.136 1.00 95.00 94 PHE A N 1
ATOM 712 C CA . PHE A 1 94 ? -19.383 11.062 9.932 1.00 95.00 94 PHE A CA 1
ATOM 713 C C . PHE A 1 94 ? -20.876 10.749 9.964 1.00 95.00 94 PHE A C 1
ATOM 715 O O . PHE A 1 94 ? -21.628 11.536 10.533 1.00 95.00 94 PHE A O 1
ATOM 722 N N . MET A 1 95 ? -21.292 9.602 9.417 1.00 95.38 95 MET A N 1
ATOM 723 C CA . MET A 1 95 ? -22.682 9.149 9.525 1.00 95.38 95 MET A CA 1
ATOM 724 C C . MET A 1 95 ? -23.086 8.997 10.996 1.00 95.38 95 MET A C 1
ATOM 726 O O . MET A 1 95 ? -24.073 9.590 11.418 1.00 95.38 95 MET A O 1
ATOM 730 N N . GLU A 1 96 ? -22.272 8.310 11.803 1.00 94.12 96 GLU A N 1
ATOM 731 C CA . GLU A 1 96 ? -22.555 8.128 13.231 1.00 94.12 96 GLU A CA 1
ATOM 732 C C . GLU A 1 96 ? -22.585 9.459 13.998 1.00 94.12 96 GLU A C 1
ATOM 734 O O . GLU A 1 96 ? -23.483 9.681 14.806 1.00 94.12 96 GLU A O 1
ATOM 739 N N . VAL A 1 97 ? -21.649 10.376 13.718 1.00 92.00 97 VAL A N 1
ATOM 740 C CA . VAL A 1 97 ? -21.642 11.722 14.322 1.00 92.00 97 VAL A CA 1
ATOM 741 C C . VAL A 1 97 ? -22.910 12.505 13.975 1.00 92.00 97 VAL A C 1
ATOM 743 O O . VAL A 1 97 ? -23.414 13.241 14.818 1.00 92.00 97 VAL A O 1
ATOM 746 N N . ALA A 1 98 ? -23.433 12.345 12.759 1.00 92.75 98 ALA A N 1
ATOM 747 C CA . ALA A 1 98 ? -24.677 12.975 12.328 1.00 92.75 98 ALA A CA 1
ATOM 748 C C . ALA A 1 98 ? -25.939 12.287 12.888 1.00 92.75 98 ALA A C 1
ATOM 750 O O . ALA A 1 98 ? -27.040 12.783 12.666 1.00 92.75 98 ALA A O 1
ATOM 751 N N . GLY A 1 99 ? -25.802 11.165 13.607 1.00 93.12 99 GLY A N 1
ATOM 752 C CA . GLY A 1 99 ? -26.933 10.350 14.059 1.00 93.12 99 GLY A CA 1
ATOM 753 C C . GLY A 1 99 ? -27.584 9.527 12.942 1.00 93.12 99 GLY A C 1
ATOM 754 O O . GLY A 1 99 ? -28.702 9.044 13.111 1.00 93.12 99 GLY A O 1
ATOM 755 N N . GLU A 1 100 ? -26.893 9.358 11.815 1.00 95.75 100 GLU A N 1
ATOM 756 C CA . GLU A 1 100 ? -27.378 8.668 10.624 1.00 95.75 100 GLU A CA 1
ATOM 757 C C . GLU A 1 100 ? -26.798 7.252 10.505 1.00 95.75 100 GLU A C 1
ATOM 759 O O . GLU A 1 100 ? -25.688 6.951 10.953 1.00 95.75 100 GLU A O 1
ATOM 764 N N . ALA A 1 101 ? -27.538 6.362 9.843 1.00 94.69 101 ALA A N 1
ATOM 765 C CA . ALA A 1 101 ? -27.066 5.007 9.574 1.00 94.69 101 ALA A CA 1
ATOM 766 C C . ALA A 1 101 ? -26.027 4.993 8.439 1.00 94.69 101 ALA A C 1
ATOM 768 O O . ALA A 1 101 ? -26.220 5.603 7.386 1.00 94.69 101 ALA A O 1
ATOM 769 N N . ALA A 1 102 ? -24.937 4.242 8.616 1.00 94.19 102 ALA A N 1
ATOM 770 C CA . ALA A 1 102 ? -23.975 4.010 7.543 1.00 94.19 102 ALA A CA 1
ATOM 771 C C . ALA A 1 102 ? -24.626 3.246 6.376 1.00 94.19 102 ALA A C 1
ATOM 773 O O . ALA A 1 102 ? -25.386 2.296 6.578 1.00 94.19 102 ALA A O 1
ATOM 774 N N . HIS A 1 103 ? -24.306 3.640 5.141 1.00 93.56 103 HIS A N 1
ATOM 775 C CA . HIS A 1 103 ? -24.818 2.950 3.959 1.00 93.56 103 HIS A CA 1
ATOM 776 C C . HIS A 1 103 ? -24.230 1.526 3.870 1.00 93.56 103 HIS A C 1
ATOM 778 O O . HIS A 1 103 ? -23.024 1.381 4.077 1.00 93.56 103 HIS A O 1
ATOM 784 N N . PRO A 1 104 ? -24.993 0.486 3.468 1.00 90.94 104 PRO A N 1
ATOM 785 C CA . PRO A 1 104 ? -24.496 -0.897 3.403 1.00 90.94 104 PRO A CA 1
ATOM 786 C C . PRO A 1 104 ? -23.279 -1.134 2.491 1.00 90.94 104 PRO A C 1
ATOM 788 O O . PRO A 1 104 ? -22.625 -2.165 2.595 1.00 90.94 104 PRO A O 1
ATOM 791 N N . GLN A 1 105 ? -22.980 -0.206 1.575 1.00 89.81 105 GLN A N 1
ATOM 792 C CA . GLN A 1 105 ? -21.783 -0.265 0.719 1.00 89.81 105 GLN A CA 1
ATOM 793 C C . GLN A 1 105 ? -20.514 0.282 1.391 1.00 89.81 105 GLN A C 1
ATOM 795 O O . GLN A 1 105 ? -19.426 0.115 0.844 1.00 89.81 105 GLN A O 1
ATOM 800 N N . MET A 1 106 ? -20.623 0.968 2.533 1.00 91.94 106 MET A N 1
ATOM 801 C CA . MET A 1 106 ? -19.452 1.420 3.281 1.00 91.94 106 MET A CA 1
ATOM 802 C C . MET A 1 106 ? -18.773 0.205 3.912 1.00 91.94 106 MET A C 1
ATOM 804 O O . MET A 1 106 ? -19.365 -0.489 4.731 1.00 91.94 106 MET A O 1
ATOM 808 N N . THR A 1 107 ? -17.525 -0.048 3.526 1.00 89.69 107 THR A N 1
ATOM 809 C CA . THR A 1 107 ? -16.736 -1.183 4.031 1.00 89.69 107 THR A CA 1
ATOM 810 C C . THR A 1 107 ? -15.944 -0.853 5.296 1.00 89.69 107 THR A C 1
ATOM 812 O O . THR A 1 107 ? -15.450 -1.759 5.962 1.00 89.69 107 THR A O 1
ATOM 815 N N . GLY A 1 108 ? -15.799 0.434 5.624 1.00 92.00 108 GLY A N 1
ATOM 816 C CA . GLY A 1 108 ? -15.148 0.882 6.851 1.00 92.00 108 GLY A CA 1
ATOM 817 C C . GLY A 1 108 ? -16.049 0.765 8.079 1.00 92.00 108 GLY A C 1
ATOM 818 O O . GLY A 1 108 ? -17.267 0.619 7.980 1.00 92.00 108 GLY A O 1
ATOM 819 N N . LYS A 1 109 ? -15.444 0.902 9.257 1.00 92.81 109 LYS A N 1
ATOM 820 C CA . LYS A 1 109 ? -16.141 0.932 10.549 1.00 92.81 109 LYS A CA 1
ATOM 821 C C . LYS A 1 109 ? -15.879 2.271 11.216 1.00 92.81 109 LYS A C 1
ATOM 823 O O . LYS A 1 109 ? -14.738 2.728 11.244 1.00 92.81 109 LYS A O 1
ATOM 828 N N . SER A 1 110 ? -16.908 2.873 11.804 1.00 95.06 110 SER A N 1
ATOM 829 C CA . SER A 1 110 ? -16.730 4.094 12.589 1.00 95.06 110 SER A CA 1
ATOM 830 C C . SER A 1 110 ? -15.702 3.907 13.713 1.00 95.06 110 SER A C 1
ATOM 832 O O . SER A 1 110 ? -15.599 2.831 14.311 1.00 95.06 110 SER A O 1
ATOM 834 N N . PHE A 1 111 ? -14.907 4.946 13.964 1.00 95.38 111 PHE A N 1
ATOM 835 C CA . PHE A 1 111 ? -13.957 5.031 15.080 1.00 95.38 111 PHE A CA 1
ATOM 836 C C . PHE A 1 111 ? -14.340 6.144 16.065 1.00 95.38 111 PHE A C 1
ATOM 838 O O . PHE A 1 111 ? -13.485 6.677 16.781 1.00 95.38 111 PHE A O 1
ATOM 845 N N . LEU A 1 112 ? -15.620 6.537 16.086 1.00 93.44 112 LEU A N 1
ATOM 846 C CA . LEU A 1 112 ? -16.121 7.548 17.012 1.00 93.44 112 LEU A CA 1
ATOM 847 C C . LEU A 1 112 ? -15.872 7.131 18.468 1.00 93.44 112 LEU A C 1
ATOM 849 O O . LEU A 1 112 ? -15.382 7.934 19.257 1.00 93.44 112 LEU A O 1
ATOM 853 N N . ASP A 1 113 ? -16.089 5.862 18.802 1.00 92.31 113 ASP A N 1
ATOM 854 C CA . ASP A 1 113 ? -15.761 5.272 20.104 1.00 92.31 113 ASP A CA 1
ATOM 855 C C . ASP A 1 113 ? -14.301 5.526 20.518 1.00 92.31 113 ASP A C 1
ATOM 857 O O . ASP A 1 113 ? -14.015 5.969 21.639 1.00 92.31 113 ASP A O 1
ATOM 861 N N . ALA A 1 114 ? -13.369 5.326 19.584 1.00 92.56 114 ALA A N 1
ATOM 862 C CA . ALA A 1 114 ? -11.959 5.569 19.792 1.00 92.56 114 ALA A CA 1
ATOM 863 C C . ALA A 1 114 ? -11.700 7.051 20.042 1.00 92.56 114 ALA A C 1
ATOM 865 O O . ALA A 1 114 ? -10.921 7.341 20.945 1.00 92.56 114 ALA A O 1
ATOM 866 N N . LEU A 1 115 ? -12.356 7.972 19.315 1.00 90.81 115 LEU A N 1
ATOM 867 C CA . LEU A 1 115 ? -12.241 9.430 19.494 1.00 90.81 115 LEU A CA 1
ATOM 868 C C . LEU A 1 115 ? -12.756 9.905 20.856 1.00 90.81 115 LEU A C 1
ATOM 870 O O . LEU A 1 115 ? -12.094 10.729 21.491 1.00 90.81 115 LEU A O 1
ATOM 874 N N . GLN A 1 116 ? -13.898 9.375 21.293 1.00 90.25 116 GLN A N 1
ATOM 875 C CA . GLN A 1 116 ? -14.584 9.761 22.529 1.00 90.25 116 GLN A CA 1
ATOM 876 C C . GLN A 1 116 ? -13.956 9.135 23.783 1.00 90.25 116 GLN A C 1
ATOM 878 O O . GLN A 1 116 ? -14.168 9.619 24.896 1.00 90.25 116 GLN A O 1
ATOM 883 N N . SER A 1 117 ? -13.163 8.070 23.626 1.00 90.62 117 SER A N 1
ATOM 884 C CA . SER A 1 117 ? -12.526 7.395 24.755 1.00 90.62 117 SER A CA 1
ATOM 885 C C . SER A 1 117 ? -11.533 8.305 25.498 1.00 90.62 117 SER A C 1
ATOM 887 O O . SER A 1 117 ? -10.688 8.939 24.864 1.00 90.62 117 SER A O 1
ATOM 889 N N . PRO A 1 118 ? -11.528 8.308 26.846 1.00 90.56 118 PRO A N 1
ATOM 890 C CA . PRO A 1 118 ? -10.525 9.034 27.630 1.00 90.56 118 PRO A CA 1
ATOM 891 C C . PRO A 1 118 ? -9.158 8.326 27.662 1.00 90.56 118 PRO A C 1
ATOM 893 O O . PRO A 1 118 ? -8.174 8.870 28.157 1.00 90.56 118 PRO A O 1
ATOM 896 N N . ARG A 1 119 ? -9.075 7.079 27.181 1.00 92.12 119 ARG A N 1
ATOM 897 C CA . ARG A 1 119 ? -7.858 6.261 27.275 1.00 92.12 119 ARG A CA 1
ATOM 898 C C . ARG A 1 119 ? -6.842 6.642 26.192 1.00 92.12 119 ARG A C 1
ATOM 900 O O . ARG A 1 119 ? -7.196 7.199 25.160 1.00 92.12 119 ARG A O 1
ATOM 907 N N . SER A 1 120 ? -5.574 6.309 26.415 1.00 93.31 120 SER A N 1
ATOM 908 C CA . SER A 1 120 ? -4.521 6.300 25.385 1.00 93.31 120 SER A CA 1
ATOM 909 C C . SER A 1 120 ? -4.110 4.861 25.071 1.00 93.31 120 SER A C 1
ATOM 911 O O . SER A 1 120 ? -4.392 3.947 25.843 1.00 93.31 120 SER A O 1
ATOM 913 N N . GLY A 1 121 ? -3.388 4.661 23.972 1.00 93.38 121 GLY A N 1
ATOM 914 C CA . GLY A 1 121 ? -2.956 3.346 23.515 1.00 93.38 121 GLY A CA 1
ATOM 915 C C . GLY A 1 121 ? -3.981 2.708 22.587 1.00 93.38 121 GLY A C 1
ATOM 916 O O . GLY A 1 121 ? -4.583 3.402 21.771 1.00 93.38 121 GLY A O 1
ATOM 917 N N . GLN A 1 122 ? -4.119 1.387 22.678 1.00 94.50 122 GLN A N 1
ATOM 918 C CA . GLN A 1 122 ? -5.116 0.657 21.904 1.00 94.50 122 GLN A CA 1
ATOM 919 C C . GLN A 1 122 ? -6.466 0.706 22.637 1.00 94.50 122 GLN A C 1
ATOM 921 O O . GLN A 1 122 ? -6.539 0.325 23.807 1.00 94.50 122 GLN A O 1
ATOM 926 N N . ILE A 1 123 ? -7.505 1.222 21.983 1.00 95.31 123 ILE A N 1
ATOM 927 C CA . ILE A 1 123 ? -8.845 1.416 22.538 1.00 95.31 123 ILE A CA 1
ATOM 928 C C . ILE A 1 123 ? -9.736 0.235 22.152 1.00 95.31 123 ILE A C 1
ATOM 930 O O . ILE A 1 123 ? -10.241 -0.441 23.054 1.00 95.31 123 ILE A O 1
ATOM 934 N N . ASP A 1 124 ? -9.884 -0.021 20.849 1.00 94.50 124 ASP A N 1
ATOM 935 C CA . ASP A 1 124 ? -10.567 -1.185 20.284 1.00 94.50 124 ASP A CA 1
ATOM 936 C C . ASP A 1 124 ? -9.543 -2.323 20.065 1.00 94.50 124 ASP A C 1
ATOM 938 O O . ASP A 1 124 ? -8.671 -2.231 19.187 1.00 94.50 124 ASP A O 1
ATOM 942 N N . PRO A 1 125 ? -9.616 -3.422 20.842 1.00 94.00 125 PRO A N 1
ATOM 943 C CA . PRO A 1 125 ? -8.703 -4.551 20.692 1.00 94.00 125 PRO A CA 1
ATOM 944 C C . PRO A 1 125 ? -8.853 -5.273 19.346 1.00 94.00 125 PRO A C 1
ATOM 946 O O . PRO A 1 125 ? -7.944 -6.008 18.973 1.00 94.00 125 PRO A O 1
ATOM 949 N N . ALA A 1 126 ? -9.947 -5.066 18.603 1.00 93.81 126 ALA A N 1
ATOM 950 C CA . ALA A 1 126 ? -10.137 -5.641 17.273 1.00 93.81 126 ALA A CA 1
ATOM 951 C C . ALA A 1 126 ? -9.408 -4.849 16.170 1.00 93.81 126 ALA A C 1
ATOM 953 O O . ALA A 1 126 ? -9.041 -5.424 15.144 1.00 93.81 126 ALA A O 1
ATOM 954 N N . ARG A 1 127 ? -9.123 -3.553 16.375 1.00 93.75 127 ARG A N 1
ATOM 955 C CA . ARG A 1 127 ? -8.436 -2.679 15.399 1.00 93.75 127 ARG A CA 1
ATOM 956 C C . ARG A 1 127 ? -6.922 -2.917 15.367 1.00 93.75 127 ARG A C 1
ATOM 958 O O . ARG A 1 127 ? -6.129 -2.063 15.764 1.00 93.75 127 ARG A O 1
ATOM 965 N N . THR A 1 128 ? -6.513 -4.096 14.904 1.00 94.75 128 THR A N 1
ATOM 966 C CA . THR A 1 128 ? -5.117 -4.583 14.961 1.00 94.75 128 THR A CA 1
ATOM 967 C C . THR A 1 128 ? -4.346 -4.466 13.645 1.00 94.75 128 THR A C 1
ATOM 969 O O . THR A 1 128 ? -3.118 -4.618 13.640 1.00 94.75 128 THR A O 1
ATOM 972 N N . TYR A 1 129 ? -5.033 -4.177 12.539 1.00 95.19 129 TYR A N 1
ATOM 973 C CA . TYR A 1 129 ? -4.429 -4.064 11.215 1.00 95.19 129 TYR A CA 1
ATOM 974 C C . TYR A 1 129 ? -5.202 -3.114 10.294 1.00 95.19 129 TYR A C 1
ATOM 976 O O . TYR A 1 129 ? -6.328 -2.718 10.582 1.00 95.19 129 TYR A O 1
ATOM 984 N N . ALA A 1 130 ? -4.579 -2.757 9.172 1.00 93.88 130 ALA A N 1
ATOM 985 C CA . ALA A 1 130 ? -5.215 -2.072 8.053 1.00 93.88 130 ALA A CA 1
ATOM 986 C C . ALA A 1 130 ? -4.919 -2.805 6.742 1.00 93.88 130 ALA A C 1
ATOM 988 O O . ALA A 1 130 ? -3.787 -3.240 6.509 1.00 93.88 130 ALA A O 1
ATOM 989 N N . LEU A 1 131 ? -5.931 -2.897 5.882 1.00 93.75 131 LEU A N 1
ATOM 990 C CA . LEU A 1 131 ? -5.792 -3.358 4.504 1.00 93.75 131 LEU A CA 1
ATOM 991 C C . LEU A 1 131 ? -5.491 -2.179 3.590 1.00 93.75 131 LEU A C 1
ATOM 993 O O . LEU A 1 131 ? -6.031 -1.085 3.765 1.00 93.75 131 LEU A O 1
ATOM 997 N N . LEU A 1 132 ? -4.644 -2.406 2.596 1.00 93.00 132 LEU A N 1
ATOM 998 C CA . LEU A 1 132 ? -4.319 -1.413 1.591 1.00 93.00 132 LEU A CA 1
ATOM 999 C C . LEU A 1 132 ? -4.471 -2.020 0.198 1.00 93.00 132 LEU A C 1
ATOM 1001 O O . LEU A 1 132 ? -4.059 -3.153 -0.047 1.00 93.00 132 LEU A O 1
ATOM 1005 N N . GLY A 1 133 ? -5.031 -1.238 -0.720 1.00 91.94 133 GLY A N 1
ATOM 1006 C CA . GLY A 1 133 ? -5.195 -1.615 -2.117 1.00 91.94 133 GLY A CA 1
ATOM 1007 C C . GLY A 1 133 ? -4.688 -0.521 -3.045 1.00 91.94 133 GLY A C 1
ATOM 1008 O O . GLY A 1 133 ? -4.850 0.669 -2.774 1.00 91.94 133 GLY A O 1
ATOM 1009 N N . LYS A 1 134 ? -4.059 -0.932 -4.143 1.00 90.56 134 LYS A N 1
ATOM 1010 C CA . LYS A 1 134 ? -3.689 -0.073 -5.268 1.00 90.56 134 LYS A CA 1
ATOM 1011 C C . LYS A 1 134 ? -4.059 -0.793 -6.559 1.00 90.56 134 LYS A C 1
ATOM 1013 O O . LYS A 1 134 ? -3.756 -1.971 -6.712 1.00 90.56 134 LYS A O 1
ATOM 1018 N N . GLU A 1 135 ? -4.668 -0.063 -7.484 1.00 90.12 135 GLU A N 1
ATOM 1019 C CA . GLU A 1 135 ? -4.942 -0.508 -8.854 1.00 90.12 135 GLU A CA 1
ATOM 1020 C C . GLU A 1 135 ? -4.193 0.400 -9.847 1.00 90.12 135 GLU A C 1
ATOM 1022 O O . GLU A 1 135 ? -2.982 0.622 -9.722 1.00 90.12 135 GLU A O 1
ATOM 1027 N N . ARG A 1 136 ? -4.899 0.951 -10.837 1.00 85.88 136 ARG A N 1
ATOM 1028 C CA . ARG A 1 136 ? -4.386 1.938 -11.784 1.00 85.88 136 ARG A CA 1
ATOM 1029 C C . A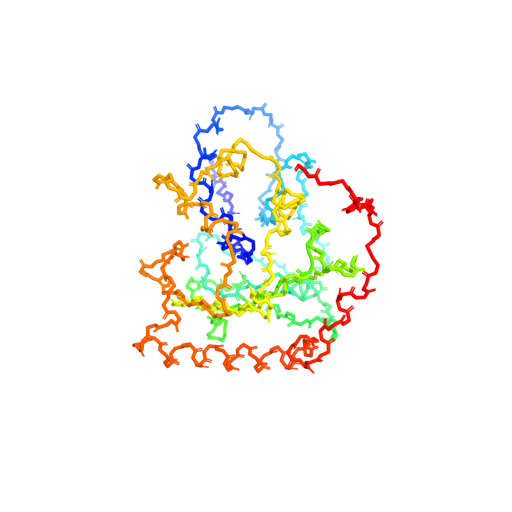RG A 1 136 ? -4.271 3.307 -11.105 1.00 85.88 136 ARG A C 1
ATOM 1031 O O . ARG A 1 136 ? -5.165 3.715 -10.372 1.00 85.88 136 ARG A O 1
ATOM 1038 N N . HIS A 1 137 ? -3.159 4.000 -11.351 1.00 80.50 137 HIS A N 1
ATOM 1039 C CA . HIS A 1 137 ? -2.897 5.347 -10.824 1.00 80.50 137 HIS A CA 1
ATOM 1040 C C . HIS A 1 137 ? -2.791 6.385 -11.947 1.00 80.50 137 HIS A C 1
ATOM 1042 O O . HIS A 1 137 ? -3.441 7.419 -11.876 1.00 80.50 137 HIS A O 1
ATOM 1048 N N . ASP A 1 138 ? -2.021 6.076 -12.989 1.00 76.44 138 ASP A N 1
ATOM 1049 C CA . ASP A 1 138 ? -1.913 6.845 -14.230 1.00 76.44 138 ASP A CA 1
ATOM 1050 C C . ASP A 1 138 ? -1.653 5.860 -15.389 1.00 76.44 138 ASP A C 1
ATOM 1052 O O . ASP A 1 138 ? -1.419 4.661 -15.172 1.00 76.44 138 ASP A O 1
ATOM 1056 N N . THR A 1 139 ? -1.738 6.393 -16.601 1.00 82.31 139 THR A N 1
ATOM 1057 C CA . THR A 1 139 ? -1.315 5.804 -17.869 1.00 82.31 139 THR A CA 1
ATOM 1058 C C . THR A 1 139 ? 0.204 5.761 -17.996 1.00 82.31 139 THR A C 1
ATOM 1060 O O . THR A 1 139 ? 0.937 6.559 -17.407 1.00 82.31 139 THR A O 1
ATOM 1063 N N . GLY A 1 140 ? 0.694 4.858 -18.839 1.00 85.06 140 GLY A N 1
ATOM 1064 C CA . GLY A 1 140 ? 2.126 4.732 -19.129 1.00 85.06 140 GLY A CA 1
ATOM 1065 C C . GLY A 1 140 ? 2.684 3.354 -18.821 1.00 85.06 140 GLY A C 1
ATOM 1066 O O . GLY A 1 140 ? 3.903 3.183 -18.787 1.00 85.06 140 GLY A O 1
ATOM 1067 N N . ARG A 1 141 ? 1.805 2.379 -18.589 1.00 90.38 141 ARG A N 1
ATOM 1068 C CA . ARG A 1 141 ? 2.156 0.969 -18.553 1.00 90.38 141 ARG A CA 1
ATOM 1069 C C . ARG A 1 141 ? 1.366 0.268 -19.628 1.00 90.38 141 ARG A C 1
ATOM 1071 O O . ARG A 1 141 ? 0.163 0.136 -19.481 1.00 90.38 141 ARG A O 1
ATOM 1078 N N . VAL A 1 142 ? 2.029 -0.180 -20.676 1.00 87.50 142 VAL A N 1
ATOM 1079 C CA . VAL A 1 142 ? 1.341 -0.737 -21.839 1.00 87.50 142 VAL A CA 1
ATOM 1080 C C . VAL A 1 142 ? 1.848 -2.141 -22.126 1.00 87.50 142 VAL A C 1
ATOM 1082 O O . VAL A 1 142 ? 3.049 -2.398 -21.981 1.00 87.50 142 VAL A O 1
ATOM 1085 N N . SER A 1 143 ? 0.944 -3.049 -22.486 1.00 84.56 143 SER A N 1
ATOM 1086 C CA . SER A 1 143 ? 1.304 -4.323 -23.112 1.00 84.56 143 SER A CA 1
ATOM 1087 C C . SER A 1 143 ? 1.744 -4.122 -24.559 1.00 84.56 143 SER A C 1
ATOM 1089 O O . SER A 1 143 ? 1.592 -3.052 -25.147 1.00 84.56 143 SER A O 1
ATOM 1091 N N . GLU A 1 144 ? 2.286 -5.183 -25.150 1.00 78.94 144 GLU A N 1
ATOM 1092 C CA . GLU A 1 144 ? 2.733 -5.203 -26.545 1.00 78.94 144 GLU A CA 1
ATOM 1093 C C . GLU A 1 144 ? 1.613 -4.863 -27.545 1.00 78.94 144 GLU A C 1
ATOM 1095 O O . GLU A 1 144 ? 1.882 -4.296 -28.601 1.00 78.94 144 GLU A O 1
ATOM 1100 N N . ASP A 1 145 ? 0.357 -5.154 -27.197 1.00 79.19 145 ASP A N 1
ATOM 1101 C CA . ASP A 1 145 ? -0.841 -4.881 -28.000 1.00 79.19 145 ASP A CA 1
ATOM 1102 C C . ASP A 1 145 ? -1.389 -3.446 -27.853 1.00 79.19 145 ASP A C 1
ATOM 1104 O O . ASP A 1 145 ? -2.372 -3.092 -28.504 1.00 79.19 145 ASP A O 1
ATOM 1108 N N . GLY A 1 146 ? -0.765 -2.604 -27.021 1.00 77.25 146 GLY A N 1
ATOM 1109 C CA . GLY A 1 146 ? -1.198 -1.224 -26.804 1.00 77.25 146 GLY A CA 1
ATOM 1110 C C . GLY A 1 146 ? -2.211 -1.031 -25.670 1.00 77.25 146 GLY A C 1
ATOM 1111 O O . GLY A 1 146 ? -2.659 0.099 -25.461 1.00 77.25 146 GLY A O 1
ATOM 1112 N N . THR A 1 147 ? -2.565 -2.078 -24.916 1.00 82.94 147 THR A N 1
ATOM 1113 C CA . THR A 1 147 ? -3.495 -1.958 -23.781 1.00 82.94 147 THR A CA 1
ATOM 1114 C C . THR A 1 147 ? -2.805 -1.343 -22.562 1.00 82.94 147 THR A C 1
ATOM 1116 O O . THR A 1 147 ? -1.753 -1.812 -22.133 1.00 82.94 147 THR A O 1
ATOM 1119 N N . ASP A 1 148 ? -3.387 -0.292 -21.971 1.00 85.81 148 ASP A N 1
ATOM 1120 C CA . ASP A 1 148 ? -2.868 0.294 -20.727 1.00 85.81 148 ASP A CA 1
ATOM 1121 C C . ASP A 1 148 ? -3.260 -0.577 -19.524 1.00 85.81 148 ASP A C 1
ATOM 1123 O O . ASP A 1 148 ? -4.442 -0.828 -19.277 1.00 85.81 148 ASP A O 1
ATOM 1127 N N . LEU A 1 149 ? -2.256 -1.027 -18.778 1.00 89.69 149 LEU A N 1
ATOM 1128 C CA . LEU A 1 149 ? -2.362 -2.037 -17.732 1.00 89.69 149 LEU A CA 1
ATOM 1129 C C . LEU A 1 149 ? -2.251 -1.423 -16.334 1.00 89.69 149 LEU A C 1
ATOM 1131 O O . LEU A 1 149 ? -1.421 -0.544 -16.067 1.00 89.69 149 LEU A O 1
ATOM 1135 N N . ALA A 1 150 ? -3.001 -1.962 -15.378 1.00 90.31 150 ALA A N 1
ATOM 1136 C CA . ALA A 1 150 ? -2.798 -1.661 -13.966 1.00 90.31 150 ALA A CA 1
ATOM 1137 C C . ALA A 1 150 ? -1.550 -2.365 -13.386 1.00 90.31 150 ALA A C 1
ATOM 1139 O O . ALA A 1 150 ? -1.090 -3.389 -13.887 1.00 90.31 150 ALA A O 1
ATOM 1140 N N . TYR A 1 151 ? -1.029 -1.836 -12.272 1.00 92.12 151 TYR A N 1
ATOM 1141 C CA . TYR A 1 151 ? -0.095 -2.554 -11.392 1.00 92.12 151 TYR A CA 1
ATOM 1142 C C . TYR A 1 151 ? -0.784 -2.801 -10.048 1.00 92.12 151 TYR A C 1
ATOM 1144 O O . TYR A 1 151 ? -0.640 -1.980 -9.131 1.00 92.12 151 TYR A O 1
ATOM 1152 N N . PRO A 1 152 ? -1.600 -3.866 -9.965 1.00 94.38 152 PRO A N 1
ATOM 1153 C CA . PRO A 1 152 ? -2.385 -4.172 -8.784 1.00 94.38 152 PRO A CA 1
ATOM 1154 C C . PRO A 1 152 ? -1.509 -4.628 -7.619 1.00 94.38 152 PRO A C 1
ATOM 1156 O O . PRO A 1 152 ? -0.675 -5.523 -7.755 1.00 94.38 152 PRO A O 1
ATOM 1159 N N . VAL A 1 153 ? -1.744 -4.020 -6.460 1.00 96.19 153 VAL A N 1
ATOM 1160 C CA . VAL A 1 153 ? -1.095 -4.370 -5.196 1.00 96.19 153 VAL A CA 1
ATOM 1161 C C . VAL A 1 153 ? -2.159 -4.500 -4.117 1.00 96.19 153 VAL A C 1
ATOM 1163 O O . VAL A 1 153 ? -3.079 -3.676 -4.040 1.00 96.19 153 VAL A O 1
ATOM 1166 N N . ARG A 1 154 ? -2.027 -5.521 -3.276 1.00 96.88 154 ARG A N 1
ATOM 1167 C CA . ARG A 1 154 ? -2.786 -5.677 -2.031 1.00 96.88 154 ARG A CA 1
ATOM 1168 C C . ARG A 1 154 ? -1.813 -5.827 -0.878 1.00 96.88 154 ARG A C 1
ATOM 1170 O O . ARG A 1 154 ? -0.733 -6.379 -1.049 1.00 96.88 154 ARG A O 1
ATOM 1177 N N . ALA A 1 155 ? -2.155 -5.285 0.278 1.00 97.75 155 ALA A N 1
ATOM 1178 C CA . ALA A 1 155 ? -1.294 -5.369 1.442 1.00 97.75 155 ALA A CA 1
ATOM 1179 C C . ALA A 1 155 ? -2.094 -5.397 2.736 1.00 97.75 155 ALA A C 1
ATOM 1181 O O . ALA A 1 155 ? -3.175 -4.817 2.834 1.00 97.75 155 ALA A O 1
ATOM 1182 N N . ILE A 1 156 ? -1.493 -6.000 3.755 1.00 97.19 156 ILE A N 1
ATOM 1183 C CA . ILE A 1 156 ? -1.970 -5.955 5.131 1.00 97.19 156 ILE A CA 1
ATOM 1184 C C . ILE A 1 156 ? -0.857 -5.423 6.023 1.00 97.19 156 ILE A C 1
ATOM 1186 O O . ILE A 1 156 ? 0.291 -5.879 5.996 1.00 97.19 156 ILE A O 1
ATOM 1190 N N . ARG A 1 157 ? -1.205 -4.428 6.832 1.00 95.81 157 ARG A N 1
ATOM 1191 C CA . ARG A 1 157 ? -0.299 -3.808 7.787 1.00 95.81 157 ARG A CA 1
ATOM 1192 C C . ARG A 1 157 ? -0.794 -4.055 9.194 1.00 95.81 157 ARG A C 1
ATOM 1194 O O . ARG A 1 157 ? -1.864 -3.590 9.559 1.00 95.81 157 ARG A O 1
ATOM 1201 N N . THR A 1 158 ? 0.042 -4.687 9.999 1.00 95.06 158 THR A N 1
ATOM 1202 C CA . THR A 1 158 ? -0.150 -4.852 11.440 1.00 95.06 158 THR A CA 1
ATOM 1203 C C . THR A 1 158 ? 0.826 -3.952 12.196 1.00 95.06 158 THR A C 1
ATOM 1205 O O . THR A 1 158 ? 1.620 -3.203 11.604 1.00 95.06 158 THR A O 1
ATOM 1208 N N . LYS A 1 159 ? 0.790 -4.006 13.531 1.00 92.88 159 LYS A N 1
ATOM 1209 C CA . LYS A 1 159 ? 1.804 -3.359 14.371 1.00 92.88 159 LYS A CA 1
ATOM 1210 C C . LYS A 1 159 ? 3.218 -3.832 14.006 1.00 92.88 159 LYS A C 1
ATOM 1212 O O . LYS A 1 159 ? 4.087 -2.991 13.806 1.00 92.88 159 LYS A O 1
ATOM 1217 N N . GLU A 1 160 ? 3.388 -5.141 13.851 1.00 94.38 160 GLU A N 1
ATOM 1218 C CA . GLU A 1 160 ? 4.683 -5.819 13.721 1.00 94.38 160 GLU A CA 1
ATOM 1219 C C . GLU A 1 160 ? 5.162 -5.932 12.272 1.00 94.38 160 GLU A C 1
ATOM 1221 O O . GLU A 1 160 ? 6.359 -5.852 12.005 1.00 94.38 160 GLU A O 1
ATOM 1226 N N . PHE A 1 161 ? 4.236 -6.108 11.328 1.00 96.38 161 PHE A N 1
ATOM 1227 C CA . PHE A 1 161 ? 4.560 -6.469 9.950 1.00 96.38 161 PHE A CA 1
ATOM 1228 C C . PHE A 1 161 ? 3.815 -5.628 8.917 1.00 96.38 161 PHE A C 1
ATOM 1230 O O . PHE A 1 161 ? 2.693 -5.170 9.145 1.00 96.38 161 PHE A O 1
ATOM 1237 N N . LEU A 1 162 ? 4.437 -5.477 7.753 1.00 97.44 162 LEU A N 1
ATOM 1238 C CA . LEU A 1 162 ? 3.781 -5.121 6.500 1.00 97.44 162 LEU A CA 1
ATOM 1239 C C . LEU A 1 162 ? 3.985 -6.284 5.530 1.00 97.44 162 LEU A C 1
ATOM 1241 O O . LEU A 1 162 ? 5.128 -6.617 5.230 1.00 97.44 162 LEU A O 1
ATOM 1245 N N . TYR A 1 163 ? 2.894 -6.877 5.058 1.00 98.38 163 TYR A N 1
ATOM 1246 C CA . TYR A 1 163 ? 2.905 -7.839 3.960 1.00 98.38 163 TYR A CA 1
ATOM 1247 C C . TYR A 1 163 ? 2.300 -7.190 2.716 1.00 98.38 163 TYR A C 1
ATOM 1249 O O . TYR A 1 163 ? 1.277 -6.511 2.823 1.00 98.38 163 TYR A O 1
ATOM 1257 N N . VAL A 1 164 ? 2.930 -7.394 1.563 1.00 98.38 164 VAL A N 1
ATOM 1258 C CA . VAL A 1 164 ? 2.532 -6.848 0.264 1.00 98.38 164 VAL A CA 1
ATOM 1259 C C . VAL A 1 164 ? 2.511 -7.976 -0.763 1.00 98.38 164 VAL A C 1
ATOM 1261 O O . VAL A 1 164 ? 3.459 -8.752 -0.859 1.00 98.38 164 VAL A O 1
ATOM 1264 N N . HIS A 1 165 ? 1.439 -8.029 -1.546 1.00 98.06 165 HIS A N 1
ATOM 1265 C CA . HIS A 1 165 ? 1.265 -8.916 -2.686 1.00 98.06 165 HIS A CA 1
ATOM 1266 C C . HIS A 1 165 ? 1.179 -8.089 -3.970 1.00 98.06 165 HIS A C 1
ATOM 1268 O O . HIS A 1 165 ? 0.202 -7.371 -4.214 1.00 98.06 165 HIS A O 1
ATOM 1274 N N . ASN A 1 166 ? 2.234 -8.167 -4.775 1.00 96.75 166 ASN A N 1
ATOM 1275 C CA . ASN A 1 166 ? 2.305 -7.630 -6.124 1.00 96.75 166 ASN A CA 1
ATOM 1276 C C . ASN A 1 166 ? 1.689 -8.662 -7.077 1.00 96.75 166 ASN A C 1
ATOM 1278 O O . ASN A 1 166 ? 2.352 -9.614 -7.469 1.00 96.75 166 ASN A O 1
ATOM 1282 N N . ILE A 1 167 ? 0.423 -8.472 -7.455 1.00 95.75 167 ILE A N 1
ATOM 1283 C CA . ILE A 1 167 ? -0.360 -9.478 -8.197 1.00 95.75 167 ILE A CA 1
ATOM 1284 C C . ILE A 1 167 ? 0.151 -9.670 -9.638 1.00 95.75 167 ILE A C 1
ATOM 1286 O O . ILE A 1 167 ? 0.037 -10.756 -10.197 1.00 95.75 167 ILE A O 1
ATOM 1290 N N . LYS A 1 168 ? 0.717 -8.620 -10.250 1.00 94.06 168 LYS A N 1
ATOM 1291 C CA . LYS A 1 168 ? 1.337 -8.665 -11.589 1.00 94.06 168 LYS A CA 1
ATOM 1292 C C . LYS A 1 168 ? 2.819 -8.235 -11.504 1.00 94.06 168 LYS A C 1
ATOM 1294 O O . LYS A 1 168 ? 3.146 -7.140 -11.966 1.00 94.06 168 LYS A O 1
ATOM 1299 N N . PRO A 1 169 ? 3.713 -9.041 -10.894 1.00 95.31 169 PRO A N 1
ATOM 1300 C CA . PRO A 1 169 ? 5.100 -8.647 -10.599 1.00 95.31 169 PRO A CA 1
ATOM 1301 C C . PRO A 1 169 ? 5.962 -8.485 -11.860 1.00 95.31 169 PRO A C 1
ATOM 1303 O O . PRO A 1 169 ? 6.940 -7.738 -11.863 1.00 95.31 169 PRO A O 1
ATOM 1306 N N . ASP A 1 170 ? 5.562 -9.117 -12.966 1.00 94.56 170 ASP A N 1
ATOM 1307 C CA . ASP A 1 170 ? 6.237 -8.985 -14.259 1.00 94.56 170 ASP A CA 1
ATOM 1308 C C . ASP A 1 170 ? 6.080 -7.595 -14.886 1.00 94.56 170 ASP A C 1
ATOM 1310 O O . ASP A 1 170 ? 6.841 -7.227 -15.785 1.00 94.56 170 ASP A O 1
ATOM 1314 N N . LEU A 1 171 ? 5.118 -6.804 -14.414 1.00 93.19 171 LEU A N 1
ATOM 1315 C CA . LEU A 1 171 ? 4.874 -5.452 -14.890 1.00 93.19 171 LEU A CA 1
ATOM 1316 C C . LEU A 1 171 ? 5.733 -4.420 -14.151 1.00 93.19 171 LEU A C 1
ATOM 1318 O O . LEU A 1 171 ? 6.136 -4.598 -13.006 1.00 93.19 171 LEU A O 1
ATOM 1322 N N . TRP A 1 172 ? 5.975 -3.275 -14.789 1.00 93.25 172 TRP A N 1
ATOM 1323 C CA . TRP A 1 172 ? 6.723 -2.191 -14.156 1.00 93.25 172 TRP A CA 1
ATOM 1324 C C . TRP A 1 172 ? 5.866 -1.430 -13.126 1.00 93.25 172 TRP A C 1
ATOM 1326 O O . TRP A 1 172 ? 4.829 -0.857 -13.496 1.00 93.25 172 TRP A O 1
ATOM 1336 N N . PRO A 1 173 ? 6.279 -1.329 -11.847 1.00 91.50 173 PRO A N 1
ATOM 1337 C CA . PRO A 1 173 ? 5.462 -0.713 -10.795 1.00 91.50 173 PRO A CA 1
ATOM 1338 C C . PRO A 1 173 ? 5.173 0.770 -11.041 1.00 91.50 173 PRO A C 1
ATOM 1340 O O . PRO A 1 173 ? 4.101 1.268 -10.674 1.00 91.50 173 PRO A O 1
ATOM 1343 N N . THR A 1 174 ? 6.094 1.460 -11.718 1.00 91.44 174 THR A N 1
ATOM 1344 C CA . THR A 1 174 ? 6.034 2.899 -11.999 1.00 91.44 174 THR A CA 1
ATOM 1345 C C . THR A 1 174 ? 5.735 3.239 -13.469 1.00 91.44 174 THR A C 1
ATOM 1347 O O . THR A 1 174 ? 5.912 4.382 -13.876 1.00 91.44 174 THR A O 1
ATOM 1350 N N . GLY A 1 175 ? 5.251 2.281 -14.266 1.00 91.38 175 GLY A N 1
ATOM 1351 C CA . GLY A 1 175 ? 5.066 2.439 -15.719 1.00 91.38 175 GLY A CA 1
ATOM 1352 C C . GLY A 1 175 ? 6.300 1.989 -16.497 1.00 91.38 175 GLY A C 1
ATOM 1353 O O . GLY A 1 175 ? 7.337 1.749 -15.886 1.00 91.38 175 GLY A O 1
ATOM 1354 N N . ASN A 1 176 ? 6.210 1.829 -17.816 1.00 92.62 176 ASN A N 1
ATOM 1355 C CA . ASN A 1 176 ? 7.339 1.281 -18.562 1.00 92.62 176 ASN A CA 1
ATOM 1356 C C . ASN A 1 176 ? 8.497 2.308 -18.650 1.00 92.62 176 ASN A C 1
ATOM 1358 O O . ASN A 1 176 ? 8.243 3.511 -18.828 1.00 92.62 176 ASN A O 1
ATOM 1362 N N . PRO A 1 177 ? 9.766 1.868 -18.538 1.00 92.12 177 PRO A N 1
ATOM 1363 C CA . PRO A 1 177 ? 10.937 2.737 -18.640 1.00 92.12 177 PRO A CA 1
ATOM 1364 C C . PRO A 1 177 ? 11.004 3.547 -19.939 1.00 92.12 177 PRO A C 1
ATOM 1366 O O . PRO A 1 177 ? 11.299 4.739 -19.887 1.00 92.12 177 PRO A O 1
ATOM 1369 N N . GLU A 1 178 ? 10.656 2.949 -21.080 1.00 90.94 178 GLU A N 1
ATOM 1370 C CA . GLU A 1 178 ? 10.686 3.579 -22.409 1.00 90.94 178 GLU A CA 1
ATOM 1371 C C . GLU A 1 178 ? 9.681 4.730 -22.579 1.00 90.94 178 GLU A C 1
ATOM 1373 O O . GLU A 1 178 ? 9.824 5.559 -23.478 1.00 90.94 178 GLU A O 1
ATOM 1378 N N . TYR A 1 179 ? 8.689 4.821 -21.688 1.00 89.75 179 TYR A N 1
ATOM 1379 C CA . TYR A 1 179 ? 7.741 5.939 -21.613 1.00 89.75 179 TYR A CA 1
ATOM 1380 C C . TYR A 1 179 ? 8.038 6.880 -20.441 1.00 89.75 179 TYR A C 1
ATOM 1382 O O . TYR A 1 179 ? 7.259 7.784 -20.133 1.00 89.75 179 TYR A O 1
ATOM 1390 N N . GLY A 1 180 ? 9.183 6.691 -19.783 1.00 89.50 180 GLY A N 1
ATOM 1391 C CA . GLY A 1 180 ? 9.685 7.577 -18.747 1.00 89.50 180 GLY A CA 1
ATOM 1392 C C . GLY A 1 180 ? 9.074 7.361 -17.368 1.00 89.50 180 GLY A C 1
ATOM 1393 O O . GLY A 1 180 ? 9.069 8.317 -16.592 1.00 89.50 180 GLY A O 1
ATOM 1394 N N . LEU A 1 181 ? 8.590 6.154 -17.040 1.00 90.75 181 LEU A N 1
ATOM 1395 C CA . LEU A 1 181 ? 8.114 5.794 -15.691 1.00 90.75 181 LEU A CA 1
ATOM 1396 C C . LEU A 1 181 ? 7.033 6.771 -15.188 1.00 90.75 181 LEU A C 1
ATOM 1398 O O . LEU A 1 181 ? 7.227 7.479 -14.197 1.00 90.75 181 LEU A O 1
ATOM 1402 N N . ARG A 1 182 ? 5.931 6.887 -15.937 1.00 87.38 182 ARG A N 1
ATOM 1403 C CA . ARG A 1 182 ? 4.921 7.950 -15.774 1.00 87.38 182 ARG A CA 1
ATOM 1404 C C . ARG A 1 182 ? 4.177 7.950 -14.438 1.00 87.38 182 ARG A C 1
ATOM 1406 O O . ARG A 1 182 ? 3.756 9.013 -14.013 1.00 87.38 182 ARG A O 1
ATOM 1413 N N . ASN A 1 183 ? 4.130 6.832 -13.711 1.00 86.88 183 ASN A N 1
ATOM 1414 C CA . ASN A 1 183 ? 3.538 6.790 -12.362 1.00 86.88 183 ASN A CA 1
ATOM 1415 C C . ASN A 1 183 ? 4.475 7.368 -11.278 1.00 86.88 183 ASN A C 1
ATOM 1417 O O . ASN A 1 183 ? 4.356 7.027 -10.101 1.00 86.88 183 ASN A O 1
ATOM 1421 N N . CYS A 1 184 ? 5.449 8.181 -11.674 1.00 89.00 184 CYS A N 1
ATOM 1422 C CA . CYS A 1 184 ? 6.308 8.959 -10.801 1.00 89.00 184 CYS A CA 1
ATOM 1423 C C . CYS A 1 184 ? 6.517 10.323 -11.459 1.00 89.00 184 CYS A C 1
ATOM 1425 O O . CYS A 1 184 ? 6.982 10.390 -12.601 1.00 89.00 184 CYS A O 1
ATOM 1427 N N . ASP A 1 185 ? 6.190 11.399 -10.755 1.00 88.88 185 ASP A N 1
ATOM 1428 C CA . ASP A 1 185 ? 6.314 12.747 -11.300 1.00 88.88 185 ASP A CA 1
ATOM 1429 C C . ASP A 1 185 ? 7.771 13.122 -11.603 1.00 88.88 185 ASP A C 1
ATOM 1431 O O . ASP A 1 185 ? 8.733 12.567 -11.063 1.00 88.88 185 ASP A O 1
ATOM 1435 N N . GLY A 1 186 ? 7.946 14.079 -12.514 1.00 88.75 186 GLY A N 1
ATOM 1436 C CA . GLY A 1 186 ? 9.262 14.609 -12.852 1.00 88.75 186 GLY A CA 1
ATOM 1437 C C . GLY A 1 186 ? 9.909 15.308 -11.655 1.00 88.75 186 GLY A C 1
ATOM 1438 O O . GLY A 1 186 ? 9.322 16.209 -11.064 1.00 88.75 186 GLY A O 1
ATOM 1439 N N . SER A 1 187 ? 11.142 14.927 -11.324 1.00 92.06 187 SER A N 1
ATOM 1440 C CA . SER A 1 187 ? 11.939 15.566 -10.274 1.00 92.06 187 SER A CA 1
ATOM 1441 C C . SER A 1 187 ? 13.438 15.452 -10.578 1.00 92.06 187 SER A C 1
ATOM 1443 O O . SER A 1 187 ? 13.834 14.553 -11.328 1.00 92.06 187 SER A O 1
ATOM 1445 N N . PRO A 1 188 ? 14.295 16.316 -9.996 1.00 96.12 188 PRO A N 1
ATOM 1446 C CA . PRO A 1 188 ? 15.747 16.176 -10.115 1.00 96.12 188 PRO A CA 1
ATOM 1447 C C . PRO A 1 188 ? 16.243 14.791 -9.679 1.00 96.12 188 PRO A C 1
ATOM 1449 O O . PRO A 1 188 ? 17.068 14.193 -10.366 1.00 96.12 188 PRO A O 1
ATOM 1452 N N . THR A 1 189 ? 15.675 14.240 -8.600 1.00 94.06 189 THR A N 1
ATOM 1453 C CA . THR A 1 189 ? 16.000 12.897 -8.100 1.00 94.06 189 THR A CA 1
ATOM 1454 C C . THR A 1 189 ? 15.625 11.812 -9.100 1.00 94.06 189 THR A C 1
ATOM 1456 O O . THR A 1 189 ? 16.434 10.927 -9.364 1.00 94.06 189 THR A O 1
ATOM 1459 N N . LYS A 1 190 ? 14.432 11.887 -9.707 1.00 93.94 190 LYS A N 1
ATOM 1460 C CA . LYS A 1 190 ? 14.036 10.944 -10.759 1.00 93.94 190 LYS A CA 1
ATOM 1461 C C . LYS A 1 190 ? 15.011 11.015 -11.929 1.00 93.94 190 LYS A C 1
ATOM 1463 O O . LYS A 1 190 ? 15.516 9.979 -12.338 1.00 93.94 190 LYS A O 1
ATOM 1468 N N . SER A 1 191 ? 15.304 12.218 -12.426 1.00 95.31 191 SER A N 1
ATOM 1469 C CA . SER A 1 191 ? 16.230 12.412 -13.546 1.00 95.31 191 SER A CA 1
ATOM 1470 C C . SER A 1 191 ? 17.612 11.828 -13.256 1.00 95.31 191 SER A C 1
ATOM 1472 O O . SER A 1 191 ? 18.128 11.100 -14.099 1.00 95.31 191 SER A O 1
ATOM 1474 N N . TYR A 1 192 ? 18.163 12.077 -12.062 1.00 97.06 192 TYR A N 1
ATOM 1475 C CA . TYR A 1 192 ? 19.426 11.486 -11.613 1.00 97.06 192 TYR A CA 1
ATOM 1476 C C . TYR A 1 192 ? 19.368 9.956 -11.636 1.00 97.06 192 TYR A C 1
ATOM 1478 O O . TYR A 1 192 ? 20.135 9.328 -12.356 1.00 97.06 192 TYR A O 1
ATOM 1486 N N . LEU A 1 193 ? 18.405 9.358 -10.924 1.00 96.06 193 LEU A N 1
ATOM 1487 C CA . LEU A 1 193 ? 18.303 7.903 -10.792 1.00 96.06 193 LEU A CA 1
ATOM 1488 C C . LEU A 1 193 ? 18.055 7.200 -12.130 1.00 96.06 193 LEU A C 1
ATOM 1490 O O . LEU A 1 193 ? 18.614 6.138 -12.372 1.00 96.06 193 LEU A O 1
ATOM 1494 N N . THR A 1 194 ? 17.233 7.776 -13.011 1.00 95.12 194 THR A N 1
ATOM 1495 C CA . THR A 1 194 ? 16.960 7.195 -14.338 1.00 95.12 194 THR A CA 1
ATOM 1496 C C . THR A 1 194 ? 18.114 7.350 -15.327 1.00 95.12 194 THR A C 1
ATOM 1498 O O . THR A 1 194 ? 18.080 6.720 -16.378 1.00 95.12 194 THR A O 1
ATOM 1501 N N . GLY A 1 195 ? 19.103 8.193 -15.015 1.00 95.44 195 GLY A N 1
ATOM 1502 C CA . GLY A 1 195 ? 20.322 8.357 -15.808 1.00 95.44 195 GLY A CA 1
ATOM 1503 C C . GLY A 1 195 ? 21.472 7.442 -15.380 1.00 95.44 195 GLY A C 1
ATOM 1504 O O . GLY A 1 195 ? 22.503 7.448 -16.047 1.00 95.44 195 GLY A O 1
ATOM 1505 N N . LEU A 1 196 ? 21.315 6.682 -14.289 1.00 96.38 196 LEU A N 1
ATOM 1506 C CA . LEU A 1 196 ? 22.346 5.778 -13.781 1.00 96.38 196 LEU A CA 1
ATOM 1507 C C . LEU A 1 196 ? 22.495 4.540 -14.672 1.00 96.38 196 LEU A C 1
ATOM 1509 O O . LEU A 1 196 ? 21.510 3.935 -15.103 1.00 96.38 196 LEU A O 1
ATOM 1513 N N . ALA A 1 197 ? 23.737 4.117 -14.879 1.00 96.88 197 ALA A N 1
ATOM 1514 C CA . ALA A 1 197 ? 24.062 2.815 -15.437 1.00 96.88 197 ALA A CA 1
ATOM 1515 C C . ALA A 1 197 ? 23.985 1.726 -14.347 1.00 96.88 197 ALA A C 1
ATOM 1517 O O . ALA A 1 197 ? 24.276 2.007 -13.184 1.00 96.88 197 ALA A O 1
ATOM 1518 N N . PRO A 1 198 ? 23.692 0.456 -14.697 1.00 96.06 198 PRO A N 1
ATOM 1519 C CA . PRO A 1 198 ? 23.703 -0.656 -13.739 1.00 96.06 198 PRO A CA 1
ATOM 1520 C C . PRO A 1 198 ? 25.016 -0.839 -12.962 1.00 96.06 198 PRO A C 1
ATOM 1522 O O . PRO A 1 198 ? 25.020 -1.408 -11.876 1.00 96.06 198 PRO A O 1
ATOM 1525 N N . SER A 1 199 ? 26.135 -0.364 -13.516 1.00 97.12 199 SER A N 1
ATOM 1526 C CA . SER A 1 199 ? 27.452 -0.385 -12.875 1.00 97.12 199 SER A CA 1
ATOM 1527 C C . SER A 1 199 ? 27.657 0.707 -11.823 1.00 97.12 199 SER A C 1
ATOM 1529 O O . SER A 1 199 ? 28.641 0.654 -11.086 1.00 97.12 199 SER A O 1
ATOM 1531 N N . ASP A 1 200 ? 26.784 1.714 -11.766 1.00 97.88 200 ASP A N 1
ATOM 1532 C CA . ASP A 1 200 ? 26.949 2.843 -10.858 1.00 97.88 200 ASP A CA 1
ATOM 1533 C C . ASP A 1 200 ? 26.654 2.430 -9.415 1.00 97.88 200 ASP A C 1
ATOM 1535 O O . ASP A 1 200 ? 25.692 1.717 -9.124 1.00 97.88 200 ASP A O 1
ATOM 1539 N N . ALA A 1 201 ? 27.449 2.941 -8.472 1.00 96.50 201 ALA A N 1
ATOM 1540 C CA . ALA A 1 201 ? 27.331 2.600 -7.051 1.00 96.50 201 ALA A CA 1
ATOM 1541 C C . ALA A 1 201 ? 25.944 2.912 -6.450 1.00 96.50 201 ALA A C 1
ATOM 1543 O O . ALA A 1 201 ? 25.531 2.290 -5.463 1.00 96.50 201 ALA A O 1
ATOM 1544 N N . ASP A 1 202 ? 25.229 3.869 -7.042 1.00 95.88 202 ASP A N 1
ATOM 1545 C CA . ASP A 1 202 ? 23.900 4.315 -6.628 1.00 95.88 202 ASP A CA 1
ATOM 1546 C C . ASP A 1 202 ? 22.755 3.602 -7.362 1.00 95.88 202 ASP A C 1
ATOM 1548 O O . ASP A 1 202 ? 21.591 3.831 -7.029 1.00 95.88 202 ASP A O 1
ATOM 1552 N N . TYR A 1 203 ? 23.041 2.702 -8.312 1.00 96.50 203 TYR A N 1
ATOM 1553 C CA . TYR A 1 203 ? 22.010 2.034 -9.116 1.00 96.50 203 TYR A CA 1
ATOM 1554 C C . TYR A 1 203 ? 20.995 1.250 -8.273 1.00 96.50 203 TYR A C 1
ATOM 1556 O O . TYR A 1 203 ? 19.810 1.200 -8.602 1.00 96.50 203 TYR A O 1
ATOM 1564 N N . ARG A 1 204 ? 21.403 0.747 -7.102 1.00 94.56 204 ARG A N 1
ATOM 1565 C CA . ARG A 1 204 ? 20.485 0.130 -6.128 1.00 94.56 204 ARG A CA 1
ATOM 1566 C C . ARG A 1 204 ? 19.296 1.027 -5.766 1.00 94.56 204 ARG A C 1
ATOM 1568 O O . ARG A 1 204 ? 18.212 0.526 -5.492 1.00 94.56 204 ARG A O 1
ATOM 1575 N N . TYR A 1 205 ? 19.453 2.354 -5.784 1.00 94.19 205 TYR A N 1
ATOM 1576 C CA . TYR A 1 205 ? 18.348 3.283 -5.539 1.00 94.19 205 TYR A CA 1
ATOM 1577 C C . TYR A 1 205 ? 17.379 3.358 -6.720 1.00 94.19 205 TYR A C 1
ATOM 1579 O O . TYR A 1 205 ? 16.175 3.494 -6.505 1.00 94.19 205 TYR A O 1
ATOM 1587 N N . TYR A 1 206 ? 17.871 3.214 -7.954 1.00 94.75 206 TYR A N 1
ATOM 1588 C CA . TYR A 1 206 ? 17.003 3.033 -9.114 1.00 94.75 206 TYR A CA 1
ATOM 1589 C C . TYR A 1 206 ? 16.171 1.757 -8.958 1.00 94.75 206 TYR A C 1
ATOM 1591 O O . TYR A 1 206 ? 14.947 1.822 -9.047 1.00 94.75 206 TYR A O 1
ATOM 1599 N N . GLU A 1 207 ? 16.792 0.621 -8.631 1.00 93.62 207 GLU A N 1
ATOM 1600 C CA . GLU A 1 207 ? 16.075 -0.646 -8.417 1.00 93.62 207 GLU A CA 1
ATOM 1601 C C . GLU A 1 207 ? 15.052 -0.525 -7.283 1.00 93.62 207 GLU A C 1
ATOM 1603 O O . GLU A 1 207 ? 13.894 -0.927 -7.403 1.00 93.62 207 GLU A O 1
ATOM 1608 N N . MET A 1 208 ? 15.453 0.118 -6.188 1.00 90.75 208 MET A N 1
ATOM 1609 C CA . MET A 1 208 ? 14.603 0.340 -5.031 1.00 90.75 208 MET A CA 1
ATOM 1610 C C . MET A 1 208 ? 13.406 1.254 -5.302 1.00 90.75 208 MET A C 1
ATOM 1612 O O . MET A 1 208 ? 12.428 1.106 -4.568 1.00 90.75 208 MET A O 1
ATOM 1616 N N . CYS A 1 209 ? 13.458 2.154 -6.286 1.00 90.88 209 CYS A N 1
ATOM 1617 C CA . CYS A 1 209 ? 12.384 3.100 -6.616 1.00 90.88 209 CYS A CA 1
ATOM 1618 C C . CYS A 1 209 ? 11.549 2.657 -7.831 1.00 90.88 209 CYS A C 1
ATOM 1620 O O . CYS A 1 209 ? 10.321 2.743 -7.795 1.00 90.88 209 CYS A O 1
ATOM 1622 N N . PHE A 1 210 ? 12.204 2.157 -8.878 1.00 93.88 210 PHE A N 1
ATOM 1623 C CA . PHE A 1 210 ? 11.638 1.945 -10.216 1.00 93.88 210 PHE A CA 1
ATOM 1624 C C . PHE A 1 210 ? 11.739 0.500 -10.717 1.00 93.88 210 PHE A C 1
ATOM 1626 O O . PHE A 1 210 ? 11.021 0.133 -11.648 1.00 93.88 210 PHE A O 1
ATOM 1633 N N . GLY A 1 211 ? 12.607 -0.317 -10.112 1.00 93.19 211 GLY A N 1
ATOM 1634 C CA . GLY A 1 211 ? 12.782 -1.723 -10.470 1.00 93.19 211 GLY A CA 1
ATOM 1635 C C . GLY A 1 211 ? 11.510 -2.550 -10.270 1.00 93.19 211 GLY A C 1
ATOM 1636 O O . GLY A 1 211 ? 10.632 -2.191 -9.479 1.00 93.19 211 GLY A O 1
ATOM 1637 N N . LYS A 1 212 ? 11.414 -3.678 -10.983 1.00 94.94 212 LYS A N 1
ATOM 1638 C CA . LYS A 1 212 ? 10.344 -4.662 -10.764 1.00 94.94 212 LYS A CA 1
ATOM 1639 C C . LYS A 1 212 ? 10.387 -5.190 -9.328 1.00 94.94 212 LYS A C 1
ATOM 1641 O O . LYS A 1 212 ? 11.449 -5.249 -8.708 1.00 94.94 212 LYS A O 1
ATOM 1646 N N . ARG A 1 213 ? 9.224 -5.570 -8.798 1.00 94.62 213 ARG A N 1
ATOM 1647 C CA . ARG A 1 213 ? 9.095 -6.128 -7.446 1.00 94.62 213 ARG A CA 1
ATOM 1648 C C . ARG A 1 213 ? 8.825 -7.627 -7.523 1.00 94.62 213 ARG A C 1
ATOM 1650 O O . ARG A 1 213 ? 8.154 -8.055 -8.460 1.00 94.62 213 ARG A O 1
ATOM 1657 N N . PRO A 1 214 ? 9.298 -8.417 -6.546 1.00 96.88 214 PRO A N 1
ATOM 1658 C CA . PRO A 1 214 ? 8.859 -9.800 -6.422 1.00 96.88 214 PRO A CA 1
ATOM 1659 C C . PRO A 1 214 ? 7.358 -9.855 -6.107 1.00 96.88 214 PRO A C 1
ATOM 1661 O O . PRO A 1 214 ? 6.782 -8.883 -5.617 1.00 96.88 214 PRO A O 1
ATOM 1664 N N . GLU A 1 215 ? 6.734 -11.008 -6.348 1.00 97.69 215 GLU A N 1
ATOM 1665 C CA . GLU A 1 215 ? 5.313 -11.227 -6.042 1.00 97.69 215 GLU A CA 1
ATOM 1666 C C . GLU A 1 215 ? 4.987 -10.913 -4.575 1.00 97.69 215 GLU A C 1
ATOM 1668 O O . GLU A 1 215 ? 3.991 -10.258 -4.282 1.00 97.69 215 GLU A O 1
ATOM 1673 N N . GLU A 1 216 ? 5.846 -11.334 -3.648 1.00 98.06 216 GLU A N 1
ATOM 1674 C CA . GLU A 1 216 ? 5.621 -11.180 -2.214 1.00 98.06 216 GLU A CA 1
ATOM 1675 C C . GLU A 1 216 ? 6.718 -10.327 -1.566 1.00 98.06 216 GLU A C 1
ATOM 1677 O O . GLU A 1 216 ? 7.920 -10.550 -1.758 1.00 98.06 216 GLU A O 1
ATOM 1682 N N . GLU A 1 217 ? 6.302 -9.375 -0.731 1.00 97.94 217 GLU A N 1
ATOM 1683 C CA . GLU A 1 217 ? 7.195 -8.594 0.122 1.00 97.94 217 GLU A CA 1
ATOM 1684 C C . GLU A 1 217 ? 6.710 -8.643 1.577 1.00 97.94 217 GLU A C 1
ATOM 1686 O O . GLU A 1 217 ? 5.521 -8.499 1.861 1.00 97.94 217 GLU A O 1
ATOM 1691 N N . LEU A 1 218 ? 7.627 -8.866 2.519 1.00 98.12 218 LEU A N 1
ATOM 1692 C CA . LEU A 1 218 ? 7.332 -8.905 3.950 1.00 98.12 218 LEU A CA 1
ATOM 1693 C C . LEU A 1 218 ? 8.371 -8.090 4.712 1.00 98.12 218 LEU A C 1
ATOM 1695 O O . LEU A 1 218 ? 9.564 -8.339 4.585 1.00 98.12 218 LEU A O 1
ATOM 1699 N N . TYR A 1 219 ? 7.923 -7.174 5.563 1.00 96.75 219 TYR A N 1
ATOM 1700 C CA . TYR A 1 219 ? 8.805 -6.305 6.341 1.00 96.75 219 TYR A CA 1
ATOM 1701 C C . TYR A 1 219 ? 8.451 -6.353 7.820 1.00 96.75 219 TYR A C 1
ATOM 1703 O O . TYR A 1 219 ? 7.281 -6.223 8.184 1.00 96.75 219 TYR A O 1
ATOM 1711 N N . GLN A 1 220 ? 9.463 -6.493 8.678 1.00 95.56 220 GLN A N 1
ATOM 1712 C CA . GLN A 1 220 ? 9.303 -6.426 10.130 1.00 95.56 220 GLN A CA 1
ATOM 1713 C C . GLN A 1 220 ? 9.468 -4.978 10.604 1.00 95.56 220 GLN A C 1
ATOM 1715 O O . GLN A 1 220 ? 10.580 -4.484 10.758 1.00 95.56 220 GLN A O 1
ATOM 1720 N N . ARG A 1 221 ? 8.355 -4.297 10.870 1.00 90.19 221 ARG A N 1
ATOM 1721 C CA . ARG A 1 221 ? 8.291 -2.842 11.076 1.00 90.19 221 ARG A CA 1
ATOM 1722 C C . ARG A 1 221 ? 9.001 -2.346 12.333 1.00 90.19 221 ARG A C 1
ATOM 1724 O O . ARG A 1 221 ? 9.463 -1.208 12.347 1.00 90.19 221 ARG A O 1
ATOM 1731 N N . ASP A 1 222 ? 9.083 -3.179 13.366 1.00 87.69 222 ASP A N 1
ATOM 1732 C CA . ASP A 1 222 ? 9.763 -2.821 14.616 1.00 87.69 222 ASP A CA 1
ATOM 1733 C C . ASP A 1 222 ? 11.292 -2.769 14.451 1.00 87.69 222 ASP A C 1
ATOM 1735 O O . ASP A 1 222 ? 11.960 -2.026 15.166 1.00 87.69 222 ASP A O 1
ATOM 1739 N N . LYS A 1 223 ? 11.845 -3.526 13.492 1.00 91.69 223 LYS A N 1
ATOM 1740 C CA . LYS A 1 223 ? 13.288 -3.562 13.190 1.00 91.69 223 LYS A CA 1
ATOM 1741 C C . LYS A 1 223 ? 13.649 -2.769 11.936 1.00 91.69 223 LYS A C 1
ATOM 1743 O O . LYS A 1 223 ? 14.743 -2.229 11.839 1.00 91.69 223 LYS A O 1
ATOM 1748 N N . ASP A 1 224 ? 12.724 -2.700 10.989 1.00 91.00 224 ASP A N 1
ATOM 1749 C CA . ASP A 1 224 ? 12.866 -2.035 9.702 1.00 91.00 224 ASP A CA 1
ATOM 1750 C C . ASP A 1 224 ? 11.668 -1.110 9.469 1.00 91.00 224 ASP A C 1
ATOM 1752 O O . ASP A 1 224 ? 10.706 -1.413 8.756 1.00 91.00 224 ASP A O 1
ATOM 1756 N N . ARG A 1 225 ? 11.727 0.056 10.117 1.00 87.94 225 ARG A N 1
ATOM 1757 C CA . ARG A 1 225 ? 10.677 1.077 10.039 1.00 87.94 225 ARG A CA 1
ATOM 1758 C C . ARG A 1 225 ? 10.444 1.575 8.610 1.00 87.94 225 ARG A C 1
ATOM 1760 O O . ARG A 1 225 ? 9.331 2.005 8.302 1.00 87.94 225 ARG A O 1
ATOM 1767 N N . HIS A 1 226 ? 11.476 1.529 7.771 1.00 87.69 226 HIS A N 1
ATOM 1768 C CA . HIS A 1 226 ? 11.465 2.049 6.405 1.00 87.69 226 HIS A CA 1
ATOM 1769 C C . HIS A 1 226 ? 11.116 0.984 5.358 1.00 87.69 226 HIS A C 1
ATOM 1771 O O . HIS A 1 226 ? 10.956 1.334 4.192 1.00 87.69 226 HIS A O 1
ATOM 1777 N N . CYS A 1 227 ? 10.934 -0.278 5.768 1.00 91.94 227 CYS A N 1
ATOM 1778 C CA . CYS A 1 227 ? 10.558 -1.385 4.885 1.00 91.94 227 CYS A CA 1
ATOM 1779 C C . CYS A 1 227 ? 11.536 -1.527 3.704 1.00 91.94 227 CYS A C 1
ATOM 1781 O O . CYS A 1 227 ? 11.150 -1.553 2.534 1.00 91.94 227 CYS A O 1
ATOM 1783 N N . ILE A 1 228 ? 12.830 -1.553 4.016 1.00 89.75 228 ILE A N 1
ATOM 1784 C CA . ILE A 1 228 ? 13.913 -1.694 3.040 1.00 89.75 228 ILE A CA 1
ATOM 1785 C C . ILE A 1 228 ? 14.249 -3.169 2.803 1.00 89.75 228 ILE A C 1
ATOM 1787 O O . ILE A 1 228 ? 14.476 -3.568 1.662 1.00 89.75 228 ILE A O 1
ATOM 1791 N N . ASN A 1 229 ? 14.248 -3.980 3.859 1.00 93.81 229 ASN A N 1
ATOM 1792 C CA . ASN A 1 229 ? 14.737 -5.352 3.855 1.00 93.81 229 ASN A CA 1
ATOM 1793 C C . ASN A 1 229 ? 13.574 -6.334 3.693 1.00 93.81 229 ASN A C 1
ATOM 1795 O O . ASN A 1 229 ? 12.871 -6.645 4.656 1.00 93.81 229 ASN A O 1
ATOM 1799 N N . ASN A 1 230 ? 13.375 -6.835 2.473 1.00 95.75 230 ASN A N 1
ATOM 1800 C CA . ASN A 1 230 ? 12.329 -7.816 2.199 1.00 95.75 230 ASN A CA 1
ATOM 1801 C C . ASN A 1 230 ? 12.679 -9.185 2.814 1.00 95.75 230 ASN A C 1
ATOM 1803 O O . ASN A 1 230 ? 13.663 -9.821 2.443 1.00 95.75 230 ASN A O 1
ATOM 1807 N N . LEU A 1 231 ? 11.832 -9.656 3.726 1.00 97.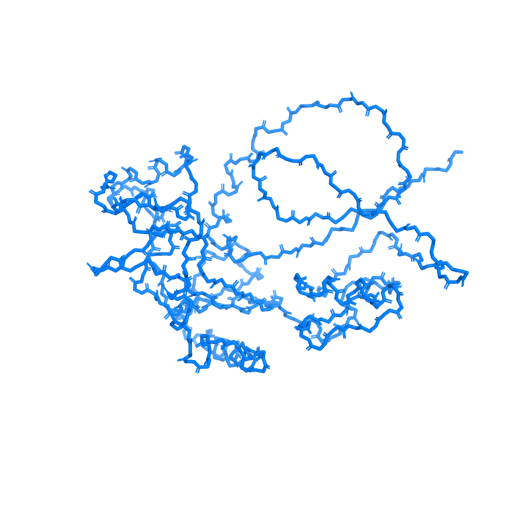50 231 LEU A N 1
ATOM 1808 C CA . LEU A 1 231 ? 11.945 -10.931 4.427 1.00 97.50 231 LEU A CA 1
ATOM 1809 C C . LEU A 1 231 ? 11.109 -12.046 3.789 1.00 97.50 231 LEU A C 1
ATOM 1811 O O . LEU A 1 231 ? 11.100 -13.145 4.331 1.00 97.50 231 LEU A O 1
ATOM 1815 N N . ALA A 1 232 ? 10.399 -11.814 2.681 1.00 96.88 232 ALA A N 1
ATOM 1816 C CA . ALA A 1 232 ? 9.440 -12.776 2.122 1.00 96.88 232 ALA A CA 1
ATOM 1817 C C . ALA A 1 232 ? 10.060 -14.117 1.688 1.00 96.88 232 ALA A C 1
ATOM 1819 O O . ALA A 1 232 ? 9.366 -15.138 1.679 1.00 96.88 232 ALA A O 1
ATOM 1820 N N . ALA A 1 233 ? 11.352 -14.116 1.345 1.00 97.12 233 ALA A N 1
ATOM 1821 C CA . ALA A 1 233 ? 12.121 -15.312 1.000 1.00 97.12 233 ALA A CA 1
ATOM 1822 C C . ALA A 1 233 ? 12.834 -15.954 2.208 1.00 97.12 233 ALA A C 1
ATOM 1824 O O . ALA A 1 233 ? 13.430 -17.018 2.068 1.00 97.12 233 ALA A O 1
ATOM 1825 N N . ASN A 1 234 ? 12.798 -15.325 3.389 1.00 97.44 234 ASN A N 1
ATOM 1826 C CA . ASN A 1 234 ? 13.442 -15.852 4.589 1.00 97.44 234 ASN A CA 1
ATOM 1827 C C . ASN A 1 234 ? 12.595 -16.997 5.192 1.00 97.44 234 ASN A C 1
ATOM 1829 O O . ASN A 1 234 ? 11.442 -16.755 5.557 1.00 97.44 234 ASN A O 1
ATOM 1833 N N . PRO A 1 235 ? 13.143 -18.217 5.370 1.00 97.38 235 PRO A N 1
ATOM 1834 C CA . PRO A 1 235 ? 12.419 -19.335 5.980 1.00 97.38 235 PRO A CA 1
ATOM 1835 C C . PRO A 1 235 ? 11.858 -19.039 7.379 1.00 97.38 235 PRO A C 1
ATOM 1837 O O . PRO A 1 235 ? 10.768 -19.499 7.711 1.00 97.38 235 PRO A O 1
ATOM 1840 N N . GLU A 1 236 ? 12.549 -18.229 8.187 1.00 96.75 236 GLU A N 1
ATOM 1841 C CA . GLU A 1 236 ? 12.115 -17.877 9.548 1.00 96.75 236 GLU A CA 1
ATOM 1842 C C . GLU A 1 236 ? 10.838 -17.024 9.562 1.00 96.75 236 GLU A C 1
ATOM 1844 O O . GLU A 1 236 ? 10.089 -17.021 10.539 1.00 96.75 236 GLU A O 1
ATOM 1849 N N . SER A 1 237 ? 10.565 -16.299 8.474 1.00 96.31 237 SER A N 1
ATOM 1850 C CA . SER A 1 237 ? 9.402 -15.418 8.353 1.00 96.31 237 SER A CA 1
ATOM 1851 C C . SER A 1 237 ? 8.201 -16.103 7.680 1.00 96.31 237 SER A C 1
ATOM 1853 O O . SER A 1 237 ? 7.108 -15.528 7.639 1.00 96.31 237 SER A O 1
ATOM 1855 N N . ALA A 1 238 ? 8.372 -17.335 7.182 1.00 97.31 238 ALA A N 1
ATOM 1856 C CA . ALA A 1 238 ? 7.393 -18.026 6.344 1.00 97.31 238 ALA A CA 1
ATOM 1857 C C . ALA A 1 238 ? 6.019 -18.157 7.019 1.00 97.31 238 ALA A C 1
ATOM 1859 O O . ALA A 1 238 ? 4.997 -17.876 6.397 1.00 97.31 238 ALA A O 1
ATOM 1860 N N . ALA A 1 239 ? 5.984 -18.493 8.312 1.00 98.06 239 ALA A N 1
ATOM 1861 C CA . ALA A 1 239 ? 4.734 -18.603 9.063 1.00 98.06 239 ALA A CA 1
ATOM 1862 C C . ALA A 1 239 ? 3.981 -17.261 9.152 1.00 98.06 239 ALA A C 1
ATOM 1864 O O . ALA A 1 239 ? 2.759 -17.217 8.997 1.00 98.06 239 ALA A O 1
ATOM 1865 N N . ALA A 1 240 ? 4.703 -16.154 9.367 1.00 97.25 240 ALA A N 1
ATOM 1866 C CA . ALA A 1 240 ? 4.108 -14.821 9.402 1.00 97.25 240 ALA A CA 1
ATOM 1867 C C . ALA A 1 240 ? 3.580 -14.414 8.021 1.00 97.25 240 ALA A C 1
ATOM 1869 O O . ALA A 1 240 ? 2.457 -13.916 7.933 1.00 97.25 240 ALA A O 1
ATOM 1870 N N . LYS A 1 241 ? 4.348 -14.683 6.955 1.00 98.00 241 LYS A N 1
ATOM 1871 C CA . LYS A 1 241 ? 3.937 -14.436 5.567 1.00 98.00 241 LYS A CA 1
ATOM 1872 C C . LYS A 1 241 ? 2.635 -15.163 5.231 1.00 98.00 241 LYS A C 1
ATOM 1874 O O . LYS A 1 241 ? 1.663 -14.516 4.854 1.00 98.00 241 LYS A O 1
ATOM 1879 N N . THR A 1 242 ? 2.590 -16.480 5.445 1.00 98.44 242 THR A N 1
ATOM 1880 C CA . THR A 1 242 ? 1.417 -17.314 5.140 1.00 98.44 242 THR A CA 1
ATOM 1881 C C . THR A 1 242 ? 0.184 -16.858 5.912 1.00 98.44 242 THR A C 1
ATOM 1883 O O . THR A 1 242 ? -0.888 -16.710 5.331 1.00 98.44 242 THR A O 1
ATOM 1886 N N . ARG A 1 243 ? 0.331 -16.568 7.212 1.00 98.50 243 ARG A N 1
ATOM 1887 C CA . ARG A 1 243 ? -0.779 -16.087 8.044 1.00 98.50 243 ARG A CA 1
ATOM 1888 C C . ARG A 1 243 ? -1.321 -14.741 7.562 1.00 98.50 243 ARG A C 1
ATOM 1890 O O . ARG A 1 243 ? -2.532 -14.565 7.493 1.00 98.50 243 ARG A O 1
ATOM 1897 N N . LEU A 1 244 ? -0.439 -13.786 7.263 1.00 98.50 244 LEU A N 1
ATOM 1898 C CA . LEU A 1 244 ? -0.840 -12.451 6.813 1.00 98.50 244 LEU A CA 1
ATOM 1899 C C . LEU A 1 244 ? -1.476 -12.491 5.424 1.00 98.50 244 LEU A C 1
ATOM 1901 O O . LEU A 1 244 ? -2.479 -11.815 5.213 1.00 98.50 244 LEU A O 1
ATOM 1905 N N . ARG A 1 245 ? -0.945 -13.312 4.513 1.00 98.31 245 ARG A N 1
ATOM 1906 C CA . ARG A 1 245 ? -1.549 -13.543 3.199 1.00 98.31 245 ARG A CA 1
ATOM 1907 C C . ARG A 1 245 ? -2.964 -14.098 3.330 1.00 98.31 245 ARG A C 1
ATOM 1909 O O . ARG A 1 245 ? -3.884 -13.504 2.784 1.00 98.31 245 ARG A O 1
ATOM 1916 N N . ALA A 1 246 ? -3.138 -15.164 4.114 1.00 98.44 246 ALA A N 1
ATOM 1917 C CA . ALA A 1 246 ? -4.443 -15.786 4.319 1.00 98.44 246 ALA A CA 1
ATOM 1918 C C . ALA A 1 246 ? -5.464 -14.811 4.928 1.00 98.44 246 ALA A C 1
ATOM 1920 O O . ALA A 1 246 ? -6.584 -14.717 4.439 1.00 98.44 246 ALA A O 1
ATOM 1921 N N . GLN A 1 247 ? -5.069 -14.037 5.949 1.00 98.25 247 GLN A N 1
ATOM 1922 C CA . GLN A 1 247 ? -5.944 -13.013 6.532 1.00 98.25 247 GLN A CA 1
ATOM 1923 C C . GLN A 1 247 ? -6.342 -11.953 5.499 1.00 98.25 247 GLN A C 1
ATOM 1925 O O . GLN A 1 247 ? -7.512 -11.606 5.383 1.00 98.25 247 GLN A O 1
ATOM 1930 N N . MET A 1 248 ? -5.368 -11.439 4.743 1.00 97.81 248 MET A N 1
ATOM 1931 C CA . MET A 1 248 ? -5.607 -10.415 3.730 1.00 97.81 248 MET A CA 1
ATOM 1932 C C . MET A 1 248 ? -6.559 -10.916 2.639 1.00 97.81 248 MET A C 1
ATOM 1934 O O . MET A 1 248 ? -7.498 -10.214 2.281 1.00 97.81 248 MET A O 1
ATOM 1938 N N . GLU A 1 249 ? -6.327 -12.116 2.106 1.00 97.62 249 GLU A N 1
ATOM 1939 C CA . GLU A 1 249 ? -7.166 -12.703 1.057 1.00 97.62 249 GLU A CA 1
ATOM 1940 C C . GLU A 1 249 ? -8.582 -13.010 1.563 1.00 97.62 249 GLU A C 1
ATOM 1942 O O . GLU A 1 249 ? -9.544 -12.760 0.835 1.00 97.62 249 GLU A O 1
ATOM 1947 N N . GLN A 1 250 ? -8.731 -13.469 2.812 1.00 97.75 250 GLN A N 1
ATOM 1948 C CA . GLN A 1 250 ? -10.041 -13.678 3.432 1.00 97.75 250 GLN A CA 1
ATOM 1949 C C . GLN A 1 250 ? -10.828 -12.365 3.522 1.00 97.75 250 GLN A C 1
ATOM 1951 O O . GLN A 1 250 ? -11.933 -12.276 2.991 1.00 97.75 250 GLN A O 1
ATOM 1956 N N . ASP A 1 251 ? -10.239 -11.317 4.101 1.00 95.12 251 ASP A N 1
ATOM 1957 C CA . ASP A 1 251 ? -10.941 -10.042 4.263 1.00 95.12 251 ASP A CA 1
ATOM 1958 C C . ASP A 1 251 ? -11.284 -9.390 2.914 1.00 95.12 251 ASP A C 1
ATOM 1960 O O . ASP A 1 251 ? -12.341 -8.778 2.754 1.00 95.12 251 ASP A O 1
ATOM 1964 N N . LEU A 1 252 ? -10.392 -9.509 1.924 1.00 95.19 252 LEU A N 1
ATOM 1965 C CA . LEU A 1 252 ? -10.644 -9.014 0.570 1.00 95.19 252 LEU A CA 1
ATOM 1966 C C . LEU A 1 252 ? -11.755 -9.808 -0.126 1.00 95.19 252 LEU A C 1
ATOM 1968 O O . LEU A 1 252 ? -12.547 -9.223 -0.864 1.00 95.19 252 LEU A O 1
ATOM 1972 N N . THR A 1 253 ? -11.842 -11.115 0.123 1.00 95.81 253 THR A N 1
ATOM 1973 C CA . THR A 1 253 ? -12.941 -11.959 -0.367 1.00 95.81 253 THR A CA 1
ATOM 1974 C C . THR A 1 253 ? -14.270 -11.517 0.238 1.00 95.81 253 THR A C 1
ATOM 1976 O O . THR A 1 253 ? -15.243 -11.335 -0.497 1.00 95.81 253 THR A O 1
ATOM 1979 N N . ASP A 1 254 ? -14.301 -11.244 1.543 1.00 93.25 254 ASP A N 1
ATOM 1980 C CA . ASP A 1 254 ? -15.494 -10.750 2.240 1.00 93.25 254 ASP A CA 1
ATOM 1981 C C . ASP A 1 254 ? -15.929 -9.368 1.715 1.00 93.25 254 ASP A C 1
ATOM 1983 O O . ASP A 1 254 ? -17.123 -9.084 1.585 1.00 93.25 254 ASP A O 1
ATOM 1987 N N . GLN A 1 255 ? -14.963 -8.531 1.317 1.00 91.88 255 GLN A N 1
ATOM 1988 C CA . GLN A 1 255 ? -15.195 -7.244 0.647 1.00 91.88 255 GLN A CA 1
ATOM 1989 C C . GLN A 1 255 ? -15.490 -7.361 -0.856 1.00 91.88 255 GLN A C 1
ATOM 1991 O O . GLN A 1 255 ? -15.736 -6.346 -1.510 1.00 91.88 255 GLN A O 1
ATOM 1996 N N . LYS A 1 256 ? -15.504 -8.581 -1.406 1.00 93.56 256 LYS A N 1
ATOM 1997 C CA . LYS A 1 256 ? -15.732 -8.873 -2.828 1.00 93.56 256 LYS A CA 1
ATOM 1998 C C . LYS A 1 256 ? -14.732 -8.172 -3.755 1.00 93.56 256 LYS A C 1
ATOM 2000 O O . LYS A 1 256 ? -15.107 -7.677 -4.819 1.00 93.56 256 LYS A O 1
ATOM 2005 N N . ASP A 1 257 ? -13.462 -8.114 -3.355 1.00 94.06 257 ASP A N 1
ATOM 2006 C CA . ASP A 1 257 ? -12.397 -7.525 -4.165 1.00 94.06 257 ASP A CA 1
ATOM 2007 C C . ASP A 1 257 ? -12.260 -8.267 -5.513 1.00 94.06 257 ASP A C 1
ATOM 2009 O O . ASP A 1 257 ? -11.984 -9.472 -5.525 1.00 94.06 257 ASP A O 1
ATOM 2013 N N . PRO A 1 258 ? -12.401 -7.582 -6.666 1.00 94.44 258 PRO A N 1
ATOM 2014 C CA . PRO A 1 258 ? -12.373 -8.257 -7.959 1.00 94.44 258 PRO A CA 1
ATOM 2015 C C . PRO A 1 258 ? -11.047 -8.959 -8.272 1.00 94.44 258 PRO A C 1
ATOM 2017 O O . PRO A 1 258 ? -11.067 -9.977 -8.956 1.00 94.44 258 PRO A O 1
ATOM 2020 N N . ARG A 1 259 ? -9.889 -8.470 -7.793 1.00 93.75 259 ARG A N 1
ATOM 2021 C CA . ARG A 1 259 ? -8.604 -9.154 -8.037 1.00 93.75 259 ARG A CA 1
ATOM 2022 C C . ARG A 1 259 ? -8.548 -10.468 -7.276 1.00 93.75 259 ARG A C 1
ATOM 2024 O O . ARG A 1 259 ? -8.204 -11.479 -7.879 1.00 93.75 259 ARG A O 1
ATOM 2031 N N . THR A 1 260 ? -8.914 -10.454 -5.996 1.00 94.00 260 THR A N 1
ATOM 2032 C CA . THR A 1 260 ? -8.919 -11.661 -5.156 1.00 94.00 260 THR A CA 1
ATOM 2033 C C . THR A 1 260 ? -9.914 -12.702 -5.674 1.00 94.00 260 THR A C 1
ATOM 2035 O O . THR A 1 260 ? -9.631 -13.894 -5.640 1.00 94.00 260 THR A O 1
ATOM 2038 N N . LEU A 1 261 ? -11.043 -12.262 -6.239 1.00 95.25 261 LEU A N 1
ATOM 2039 C CA . LEU A 1 261 ? -12.057 -13.139 -6.835 1.00 95.25 261 LEU A CA 1
ATOM 2040 C C . LEU A 1 261 ? -11.733 -13.621 -8.264 1.00 95.25 261 LEU A C 1
ATOM 2042 O O . LEU A 1 261 ? -12.570 -14.271 -8.890 1.00 95.25 261 LEU A O 1
ATOM 2046 N N . GLY A 1 262 ? -10.561 -13.291 -8.819 1.00 93.31 262 GLY A N 1
ATOM 2047 C CA . GLY A 1 262 ? -10.181 -13.684 -10.184 1.00 93.31 262 GLY A CA 1
ATOM 2048 C C . GLY A 1 262 ? -10.917 -12.922 -11.296 1.00 93.31 262 GLY A C 1
ATOM 2049 O O . GLY A 1 262 ? -10.906 -13.340 -12.448 1.00 93.31 262 GLY A O 1
ATOM 2050 N N . GLN A 1 263 ? -11.548 -11.795 -10.969 1.00 93.69 263 GLN A N 1
ATOM 2051 C CA . GLN A 1 263 ? -12.311 -10.925 -11.876 1.00 93.69 263 GLN A CA 1
ATOM 2052 C C . GLN A 1 263 ? -11.598 -9.585 -12.138 1.00 93.69 263 GLN A C 1
ATOM 2054 O O . GLN A 1 263 ? -12.193 -8.622 -12.617 1.00 93.69 263 GLN A O 1
ATOM 2059 N N . GLY A 1 264 ? -10.314 -9.490 -11.792 1.00 90.44 264 GLY A N 1
ATOM 2060 C CA . GLY A 1 264 ? -9.585 -8.225 -11.750 1.00 90.44 264 GLY A CA 1
ATOM 2061 C C . GLY A 1 264 ? -9.249 -7.612 -13.108 1.00 90.44 264 GLY A C 1
ATOM 2062 O O . GLY A 1 264 ? -8.893 -6.437 -13.164 1.00 90.44 264 GLY A O 1
ATOM 2063 N N . ASP A 1 265 ? -9.371 -8.357 -14.203 1.00 87.88 265 ASP A N 1
ATOM 2064 C CA . ASP A 1 265 ? -9.112 -7.825 -15.547 1.00 87.88 265 ASP A CA 1
ATOM 2065 C C . ASP A 1 265 ? -10.124 -6.748 -15.959 1.00 87.88 265 ASP A C 1
ATOM 2067 O O . ASP A 1 265 ? -9.837 -5.936 -16.836 1.00 87.88 265 ASP A O 1
ATOM 2071 N N . ILE A 1 266 ? -11.254 -6.637 -15.248 1.00 90.81 266 ILE A N 1
ATOM 2072 C CA . ILE A 1 266 ? -12.186 -5.512 -15.386 1.00 90.81 266 ILE A CA 1
ATOM 2073 C C . ILE A 1 266 ? -11.491 -4.151 -15.209 1.00 90.81 266 ILE A C 1
ATOM 2075 O O . ILE A 1 266 ? -11.824 -3.190 -15.899 1.00 90.81 266 ILE A O 1
ATOM 2079 N N . PHE A 1 267 ? -10.477 -4.061 -14.339 1.00 89.69 267 PHE A N 1
ATOM 2080 C CA . PHE A 1 267 ? -9.735 -2.816 -14.112 1.00 89.69 267 PHE A CA 1
ATOM 2081 C C . PHE A 1 267 ? -8.889 -2.393 -15.316 1.00 89.69 267 PHE A C 1
ATOM 2083 O O . PHE A 1 267 ? -8.561 -1.210 -15.464 1.00 89.69 267 PHE A O 1
ATOM 2090 N N . ASP A 1 268 ? -8.538 -3.347 -16.176 1.00 87.06 268 ASP A N 1
ATOM 2091 C CA . ASP A 1 268 ? -7.766 -3.087 -17.382 1.00 87.06 268 ASP A CA 1
ATOM 2092 C C . ASP A 1 268 ? -8.677 -2.566 -18.523 1.00 87.06 268 ASP A C 1
ATOM 2094 O O . ASP A 1 268 ? -8.201 -1.876 -19.422 1.00 87.06 268 ASP A O 1
ATOM 2098 N N . GLN A 1 269 ? -10.000 -2.769 -18.412 1.00 86.69 269 GLN A N 1
ATOM 2099 C CA . GLN A 1 269 ? -11.013 -2.378 -19.405 1.00 86.69 269 GLN A CA 1
ATOM 2100 C C . GLN A 1 269 ? -11.611 -0.980 -19.192 1.00 86.69 269 GLN A C 1
ATOM 2102 O O . GLN A 1 269 ? -12.231 -0.434 -20.107 1.00 86.69 269 GLN A O 1
ATOM 2107 N N . TYR A 1 270 ? -11.467 -0.387 -18.001 1.00 86.44 270 TYR A N 1
ATOM 2108 C CA . TYR A 1 270 ? -12.019 0.944 -17.753 1.00 86.44 270 TYR A CA 1
ATOM 2109 C C . TYR A 1 270 ? -11.320 1.998 -18.624 1.00 86.44 270 TYR A C 1
ATOM 2111 O O . TYR A 1 270 ? -10.090 2.112 -18.576 1.00 86.44 270 TYR A O 1
ATOM 2119 N N . PRO A 1 271 ? -12.075 2.805 -19.394 1.00 82.25 271 PRO A N 1
ATOM 2120 C CA . PRO A 1 271 ? -11.482 3.814 -20.254 1.00 82.25 271 PRO A CA 1
ATOM 2121 C C . PRO A 1 271 ? -10.816 4.905 -19.417 1.00 82.25 271 PRO A C 1
ATOM 2123 O O . PRO A 1 271 ? -11.383 5.417 -18.447 1.00 82.25 271 PRO A O 1
ATOM 2126 N N . TYR A 1 272 ? -9.612 5.303 -19.821 1.00 80.38 272 TYR A N 1
ATOM 2127 C CA . TYR A 1 272 ? -8.960 6.465 -19.237 1.00 80.38 272 TYR A CA 1
ATOM 2128 C C . TYR A 1 272 ? -9.639 7.743 -19.739 1.00 80.38 272 TYR A C 1
ATOM 2130 O O . TYR A 1 272 ? -9.587 8.054 -20.927 1.00 80.38 272 TYR A O 1
ATOM 2138 N N . MET A 1 273 ? -10.267 8.487 -18.825 1.00 82.75 273 MET A N 1
ATOM 2139 C CA . MET A 1 273 ? -11.023 9.707 -19.149 1.00 82.75 273 MET A CA 1
ATOM 2140 C C . MET A 1 273 ? -10.150 10.972 -19.236 1.00 82.75 273 MET A C 1
ATOM 2142 O O . MET A 1 273 ? -10.650 12.051 -19.546 1.00 82.75 273 MET A O 1
ATOM 2146 N N . GLY A 1 274 ? -8.853 10.866 -18.930 1.00 80.75 274 GLY A N 1
ATOM 2147 C CA . GLY A 1 274 ? -7.897 11.966 -19.051 1.00 80.75 274 GLY A CA 1
ATOM 2148 C C . GLY A 1 274 ? -7.286 12.079 -20.452 1.00 80.75 274 GLY A C 1
ATOM 2149 O O . GLY A 1 274 ? -7.658 11.376 -21.391 1.00 80.75 274 GLY A O 1
ATOM 2150 N N . LYS A 1 275 ? -6.282 12.954 -20.597 1.00 78.00 275 LYS A N 1
ATOM 2151 C CA . LYS A 1 275 ? -5.501 13.057 -21.838 1.00 78.00 275 LYS A CA 1
ATOM 2152 C C . LYS A 1 275 ? -4.751 11.746 -22.085 1.00 78.00 275 LYS A C 1
ATOM 2154 O O . LYS A 1 275 ? -3.838 11.420 -21.330 1.00 78.00 275 LYS A O 1
ATOM 2159 N N . GLN A 1 276 ? -5.107 11.035 -23.153 1.00 72.69 276 GLN A N 1
ATOM 2160 C CA . GLN A 1 276 ? -4.424 9.800 -23.526 1.00 72.69 276 GLN A CA 1
ATOM 2161 C C . GLN A 1 276 ? -2.950 10.053 -23.848 1.00 72.69 276 GLN A C 1
ATOM 2163 O O . GLN A 1 276 ? -2.583 11.050 -24.481 1.00 72.69 276 GLN A O 1
ATOM 2168 N N . PHE A 1 277 ? -2.104 9.132 -23.398 1.00 74.12 277 PHE A N 1
ATOM 2169 C CA . PHE A 1 277 ? -0.691 9.142 -23.725 1.00 74.12 277 PHE A CA 1
ATOM 2170 C C . PHE A 1 277 ? -0.461 8.515 -25.104 1.00 74.12 277 PHE A C 1
ATOM 2172 O O . PHE A 1 277 ? -1.057 7.496 -25.444 1.00 74.12 277 PHE A O 1
ATOM 2179 N N . ASN A 1 278 ? 0.408 9.128 -25.910 1.00 79.19 278 ASN A N 1
ATOM 2180 C CA . ASN A 1 278 ? 0.759 8.597 -27.221 1.00 79.19 278 ASN A CA 1
ATOM 2181 C C . ASN A 1 278 ? 1.926 7.610 -27.091 1.00 79.19 278 ASN A C 1
ATOM 2183 O O . ASN A 1 278 ? 3.086 8.019 -27.069 1.00 79.19 278 ASN A O 1
ATOM 2187 N N . TYR A 1 279 ? 1.619 6.314 -27.057 1.00 79.38 279 TYR A N 1
ATOM 2188 C CA . TYR A 1 279 ? 2.620 5.246 -26.932 1.00 79.38 279 TYR A CA 1
ATOM 2189 C C . TYR A 1 279 ? 3.543 5.089 -28.156 1.00 79.38 279 TYR A C 1
ATOM 2191 O O . TYR A 1 279 ? 4.526 4.352 -28.084 1.00 79.38 279 TYR A O 1
ATOM 2199 N N . ASN A 1 280 ? 3.298 5.820 -29.252 1.00 77.19 280 ASN A N 1
ATOM 2200 C CA . ASN A 1 280 ? 4.232 5.898 -30.381 1.00 77.19 280 ASN A CA 1
ATOM 2201 C C . ASN A 1 280 ? 5.422 6.835 -30.107 1.00 77.19 280 ASN A C 1
ATOM 2203 O O . ASN A 1 280 ? 6.383 6.850 -30.872 1.00 77.19 280 ASN A O 1
ATOM 2207 N N . GLN A 1 281 ? 5.370 7.630 -29.034 1.00 73.19 281 GLN A N 1
ATOM 2208 C CA . GLN A 1 281 ? 6.432 8.556 -28.648 1.00 73.19 281 GLN A CA 1
ATOM 2209 C C . GLN A 1 281 ? 7.180 8.002 -27.433 1.00 73.19 281 GLN A C 1
ATOM 2211 O O . GLN A 1 281 ? 6.748 8.163 -26.290 1.00 73.19 281 GLN A O 1
ATOM 2216 N N . LYS A 1 282 ? 8.305 7.329 -27.694 1.00 76.94 282 LYS A N 1
ATOM 2217 C CA . LYS A 1 282 ? 9.249 6.917 -26.646 1.00 76.94 282 LYS A CA 1
ATOM 2218 C C . LYS A 1 282 ? 10.025 8.135 -26.137 1.00 76.94 282 LYS A C 1
ATOM 2220 O O . LYS A 1 282 ? 10.236 9.085 -26.893 1.00 76.94 282 LYS A O 1
ATOM 2225 N N . LYS A 1 283 ? 10.381 8.110 -24.853 1.00 66.44 283 LYS A N 1
ATOM 2226 C CA . LYS A 1 283 ? 11.190 9.153 -24.214 1.00 66.44 283 LYS A CA 1
ATOM 2227 C C . LYS A 1 283 ? 12.668 8.994 -24.560 1.00 66.44 283 LYS A C 1
ATOM 2229 O O . LYS A 1 283 ? 13.110 7.833 -24.695 1.00 66.44 283 LYS A O 1
#

InterPro domains:
  IPR017850 Alkaline-phosphatase-like, core domain superfamily [G3DSA:3.40.720.10] (67-260)
  IPR017850 Alkaline-phosphatase-like, core domain superfamily [SSF53649] (74-257)
  IPR052701 Glycosaminoglycan & Ulvan Degrading Sulfatases [PTHR43751] (74-264)

Organism: NCBI:txid2750658

Foldseek 3Di:
DDDDDAFEDDDDADAPVLQQCVLPPVPPPPPDDDDDDDDDDDDRAHDDDDDDDPDDDDDDGDDDDDDDPDDPLDQDGDAAEPFDAHPLQVQCQVCVVVVHHDDPLRPHHHCVQVRSDPDHYYDDPVRFKDKHWDWADDFAAADPVGFTGIQIKIWMDGPFKIKIFRPCLVTWNQHDVQQPSPNDDDDPVSVVQNPDDPPDPCVVSVCSNTNGDDRIFMDGCVVCVSSPDGCCPPPVCVVVNVVRVVVRLVSCVVSVPCVSVVNPCVSSVDDDPDPDDDPVDTD

pLDDT: mean 75.71, std 28.0, range [20.77, 98.5]

Sequence (283 aa):
MRSHLASVLELRFHSLQNAACVKSDDLNSSISSRRSSSVYEARPGVVFSFVSIPNKLSGIGLAAYEVGEKTHTVIQPGRVVKDFVNFPDVAPTFMEVAGEAAHPQMTGKSFLDALQSPRSGQIDPARTYALLGKERHDTGRVSEDGTDLAYPVRAIRTKEFLYVHNIKPDLWPTGNPEYGLRNCDGSPTKSYLTGLAPSDADYRYYEMCFGKRPEEELYQRDKDRHCINNLAANPESAAAKTRLRAQMEQDLTDQKDPRTLGQGDIFDQYPYMGKQFNYNQKK

Radius of gyration: 21.94 Å; chains: 1; bounding box: 57×56×62 Å

Secondary structure (DSSP, 8-state):
---------------THHHHHTTTTTTTTTS----------------------SS-------PPPP-SS-----PPTT--B-S---GGGHHHHHHHHTTPPPPTT--S---HHHHH-S--B-SSTT--EEEEEE---SS--B-TTS-B----EEEEEESSEEEEEESSTTS-TTS-GGGT-TTS---HHHHHHHT--TTSTTHHHHHHHHS---SEEEEETTT-TT--S--TT-GGGHHHHHHHHHHHHHHHHHTT-TTTTT-TTHHHHS---S----TT---